Protein AF-A0A229W1D7-F1 (afdb_monomer)

Structure (mmCIF, N/CA/C/O backbone):
data_AF-A0A229W1D7-F1
#
_entry.id   AF-A0A229W1D7-F1
#
loop_
_atom_site.group_PDB
_atom_site.id
_atom_site.type_symbol
_atom_site.label_atom_id
_atom_site.label_alt_id
_atom_site.label_comp_id
_atom_site.label_asym_id
_atom_site.label_entity_id
_atom_site.label_seq_id
_atom_site.pdbx_PDB_ins_code
_atom_site.Cartn_x
_atom_site.Cartn_y
_atom_site.Cartn_z
_atom_site.occupancy
_atom_site.B_iso_or_equiv
_atom_site.auth_seq_id
_atom_site.auth_comp_id
_atom_site.auth_asym_id
_atom_site.auth_atom_id
_atom_site.pdbx_PDB_model_num
ATOM 1 N N . MET A 1 1 ? -19.007 0.186 10.887 1.00 83.94 1 MET A N 1
ATOM 2 C CA . MET A 1 1 ? -17.959 -0.855 10.760 1.00 83.94 1 MET A CA 1
ATOM 3 C C . MET A 1 1 ? -16.995 -0.845 11.929 1.00 83.94 1 MET A C 1
ATOM 5 O O . MET A 1 1 ? -16.696 0.213 12.470 1.00 83.94 1 MET A O 1
ATOM 9 N N . GLU A 1 2 ? -16.457 -2.014 12.279 1.00 89.81 2 GLU A N 1
ATOM 10 C CA . GLU A 1 2 ? -15.364 -2.137 13.251 1.00 89.81 2 GLU A CA 1
ATOM 11 C C . GLU A 1 2 ? -14.014 -2.179 12.518 1.00 89.81 2 GLU A C 1
ATOM 13 O O . GLU A 1 2 ? -13.817 -3.024 11.642 1.00 89.81 2 GLU A O 1
ATOM 18 N N . THR A 1 3 ? -13.087 -1.295 12.896 1.00 94.06 3 THR A N 1
ATOM 19 C CA . THR A 1 3 ? -11.726 -1.216 12.340 1.00 94.06 3 THR A CA 1
ATOM 20 C C . THR A 1 3 ? -10.707 -1.451 13.446 1.00 94.06 3 THR A C 1
ATOM 22 O O . THR A 1 3 ? -10.726 -0.765 14.467 1.00 94.06 3 THR A O 1
ATOM 25 N N . VAL A 1 4 ? -9.811 -2.413 13.247 1.00 96.38 4 VAL A N 1
ATOM 26 C CA . VAL A 1 4 ? -8.857 -2.856 14.270 1.00 96.38 4 VAL A CA 1
ATOM 27 C C . VAL A 1 4 ? -7.579 -3.394 13.625 1.00 96.38 4 VAL A C 1
ATOM 29 O O . VAL A 1 4 ? -7.600 -3.893 12.500 1.00 96.38 4 VAL A O 1
ATOM 32 N N . ILE A 1 5 ? -6.461 -3.280 14.349 1.00 95.94 5 ILE A N 1
ATOM 33 C CA . ILE A 1 5 ? -5.190 -3.924 14.008 1.00 95.94 5 ILE A CA 1
ATOM 34 C C . ILE A 1 5 ? -4.939 -5.081 14.981 1.00 95.94 5 ILE A C 1
ATOM 36 O O . ILE A 1 5 ? -4.841 -4.868 16.189 1.00 95.94 5 ILE A O 1
ATOM 40 N N . GLU A 1 6 ? -4.823 -6.294 14.446 1.00 95.38 6 GLU A N 1
ATOM 41 C CA . GLU A 1 6 ? -4.555 -7.539 15.180 1.00 95.38 6 GLU A CA 1
ATOM 42 C C . GLU A 1 6 ? -3.450 -8.319 14.452 1.00 95.38 6 GLU A C 1
ATOM 44 O O . GLU A 1 6 ? -3.550 -8.551 13.246 1.00 95.38 6 GLU A O 1
ATOM 49 N N . ASP A 1 7 ? -2.398 -8.729 15.170 1.00 93.69 7 ASP A N 1
ATOM 50 C CA . ASP A 1 7 ? -1.290 -9.543 14.636 1.00 93.69 7 ASP A CA 1
ATOM 51 C C . ASP A 1 7 ? -0.709 -9.015 13.303 1.00 93.69 7 ASP A C 1
ATOM 53 O O . ASP A 1 7 ? -0.583 -9.755 12.327 1.00 93.69 7 ASP A O 1
ATOM 57 N N . ASP A 1 8 ? -0.399 -7.715 13.240 1.00 94.50 8 ASP A N 1
ATOM 58 C CA . ASP A 1 8 ? 0.079 -7.000 12.042 1.00 94.50 8 ASP A CA 1
ATOM 59 C C . ASP A 1 8 ? -0.882 -7.032 10.837 1.00 94.50 8 ASP A C 1
ATOM 61 O O . ASP A 1 8 ? -0.473 -6.820 9.688 1.00 94.50 8 ASP A O 1
ATOM 65 N N . ASN A 1 9 ? -2.174 -7.268 11.075 1.00 96.69 9 ASN A N 1
ATOM 66 C CA . ASN A 1 9 ? -3.220 -7.192 10.062 1.00 96.69 9 ASN A CA 1
ATOM 67 C C . ASN A 1 9 ? -4.210 -6.079 10.380 1.00 96.69 9 ASN A C 1
ATOM 69 O O . ASN A 1 9 ? -4.719 -5.985 11.493 1.00 96.69 9 ASN A O 1
ATOM 73 N N . LEU A 1 10 ? -4.527 -5.276 9.367 1.00 97.19 10 LEU A N 1
ATOM 74 C CA . LEU A 1 10 ? -5.693 -4.410 9.380 1.00 97.19 10 LEU A CA 1
ATOM 75 C C . LEU A 1 10 ? -6.932 -5.254 9.081 1.00 97.19 10 LEU A C 1
ATOM 77 O O . LEU A 1 10 ? -6.993 -5.961 8.069 1.00 97.19 10 LEU A O 1
ATOM 81 N N . ILE A 1 11 ? -7.926 -5.142 9.954 1.00 96.81 11 ILE A N 1
ATOM 82 C CA . ILE A 1 11 ? -9.210 -5.818 9.841 1.00 96.81 11 ILE A CA 1
ATOM 83 C C . ILE A 1 11 ? -10.310 -4.755 9.877 1.00 96.81 11 ILE A C 1
ATOM 85 O O . ILE A 1 11 ? -10.480 -4.057 10.875 1.00 96.81 11 ILE A O 1
ATOM 89 N N . ILE A 1 12 ? -11.071 -4.660 8.787 1.00 95.12 12 ILE A N 1
ATOM 90 C CA . ILE A 1 12 ? -12.282 -3.843 8.662 1.00 95.12 12 ILE A CA 1
ATOM 91 C C . ILE A 1 12 ? -13.457 -4.804 8.518 1.00 95.12 12 ILE A C 1
ATOM 93 O O . ILE A 1 12 ? -13.608 -5.472 7.486 1.00 95.12 12 ILE A O 1
ATOM 97 N N . ARG A 1 13 ? -14.265 -4.911 9.574 1.00 93.06 13 ARG A N 1
ATOM 98 C CA . ARG A 1 13 ? -15.404 -5.831 9.642 1.00 93.06 13 ARG A CA 1
ATOM 99 C C . ARG A 1 13 ? -16.683 -5.091 9.238 1.00 93.06 13 ARG A C 1
ATOM 101 O O . ARG A 1 13 ? -17.026 -4.095 9.885 1.00 93.06 13 ARG A O 1
ATOM 108 N N . PRO A 1 14 ? -17.398 -5.570 8.204 1.00 88.75 14 PRO A N 1
ATOM 109 C CA . PRO A 1 14 ? -18.689 -5.011 7.848 1.00 88.75 14 PRO A CA 1
ATOM 110 C C . PRO A 1 14 ? -19.710 -5.374 8.924 1.00 88.75 14 PRO A C 1
ATOM 112 O O . PRO A 1 14 ? -19.671 -6.471 9.493 1.00 88.75 14 PRO A O 1
ATOM 115 N N . GLU A 1 15 ? -20.631 -4.463 9.206 1.00 84.12 15 GLU A N 1
ATOM 116 C CA . GLU A 1 15 ? -21.729 -4.739 10.126 1.00 84.12 15 GLU A CA 1
ATOM 117 C C . GLU A 1 15 ? -22.798 -5.615 9.464 1.00 84.12 15 GLU A C 1
ATOM 119 O O . GLU A 1 15 ? -22.939 -5.686 8.238 1.00 84.12 15 GLU A O 1
ATOM 124 N N . ALA A 1 16 ? -23.578 -6.317 10.288 1.00 78.31 16 ALA A N 1
ATOM 125 C CA . ALA A 1 16 ? -24.652 -7.164 9.793 1.00 78.31 16 ALA A CA 1
ATOM 126 C C . ALA A 1 16 ? -25.698 -6.319 9.043 1.00 78.31 16 ALA A C 1
ATOM 128 O O . ALA A 1 16 ? -26.436 -5.548 9.651 1.00 78.31 16 ALA A O 1
ATOM 129 N N . GLY A 1 17 ? -25.783 -6.504 7.723 1.00 74.56 17 GLY A N 1
ATOM 130 C CA . GLY A 1 17 ? -26.712 -5.778 6.852 1.00 74.56 17 GLY A CA 1
ATOM 131 C C . GLY A 1 17 ? -26.069 -4.685 5.995 1.00 74.56 17 GLY A C 1
ATOM 132 O O . GLY A 1 17 ? -26.753 -4.142 5.130 1.00 74.56 17 GLY A O 1
ATOM 133 N N . GLU A 1 18 ? -24.776 -4.399 6.167 1.00 78.44 18 GLU A N 1
ATOM 134 C CA . GLU A 1 18 ? -24.035 -3.524 5.255 1.00 78.44 18 GLU A CA 1
ATOM 135 C C . GLU A 1 18 ? -23.693 -4.251 3.944 1.00 78.44 18 GLU A C 1
ATOM 137 O O . GLU A 1 18 ? -23.343 -5.432 3.921 1.00 78.44 18 GLU A O 1
ATOM 142 N N . THR A 1 19 ? -23.787 -3.534 2.823 1.00 77.38 19 THR A N 1
ATOM 143 C CA . THR A 1 19 ? -23.387 -4.038 1.496 1.00 77.38 19 THR A CA 1
ATOM 144 C C . THR A 1 19 ? -21.903 -3.840 1.207 1.00 77.38 19 THR A C 1
ATOM 146 O O . THR A 1 19 ? -21.374 -4.407 0.249 1.00 77.38 19 THR A O 1
ATOM 149 N N . THR A 1 20 ? -21.237 -3.004 2.000 1.00 80.38 20 THR A N 1
ATOM 150 C CA . THR A 1 20 ? -19.825 -2.679 1.841 1.00 80.38 20 THR A CA 1
ATOM 151 C C . THR A 1 20 ? -18.972 -3.884 2.234 1.00 80.38 20 THR A C 1
ATOM 153 O O . THR A 1 20 ? -19.203 -4.536 3.251 1.00 80.38 20 THR A O 1
ATOM 156 N N . LYS A 1 21 ? -17.986 -4.220 1.399 1.00 84.94 21 LYS A N 1
ATOM 157 C CA . LYS A 1 21 ? -17.093 -5.355 1.651 1.00 84.94 21 LYS A CA 1
ATOM 158 C C . LYS A 1 21 ? -16.119 -5.009 2.776 1.00 84.94 21 LYS A C 1
ATOM 160 O O . LYS A 1 21 ? -15.571 -3.914 2.791 1.00 84.94 21 LYS A O 1
ATOM 165 N N . GLY A 1 22 ? -15.869 -5.967 3.665 1.00 91.06 22 GLY A N 1
ATOM 166 C CA . GLY A 1 22 ? -14.765 -5.874 4.617 1.00 91.06 22 GLY A CA 1
ATOM 167 C C . GLY A 1 22 ? -13.400 -5.969 3.942 1.00 91.06 22 GLY A C 1
ATOM 168 O O . GLY A 1 22 ? -13.287 -6.391 2.788 1.00 91.06 22 GLY A O 1
ATOM 169 N N . LEU A 1 23 ? -12.361 -5.640 4.701 1.00 93.88 23 LEU A N 1
ATOM 170 C CA . LEU A 1 23 ? -10.967 -5.786 4.295 1.00 93.88 23 LEU A CA 1
ATOM 171 C C . LEU A 1 23 ? -10.205 -6.534 5.385 1.00 93.88 23 LEU A C 1
ATOM 173 O O . LEU A 1 23 ? -10.317 -6.207 6.562 1.00 93.88 23 LEU A O 1
ATOM 177 N N . VAL A 1 24 ? -9.414 -7.524 4.984 1.00 95.81 24 VAL A N 1
ATOM 178 C CA . VAL A 1 24 ? -8.397 -8.135 5.842 1.00 95.81 24 VAL A CA 1
ATOM 179 C C . VAL A 1 24 ? -7.103 -8.144 5.053 1.00 95.81 24 VAL A C 1
ATOM 181 O O . VAL A 1 24 ? -7.021 -8.793 4.007 1.00 95.81 24 VAL A O 1
ATOM 184 N N . CYS A 1 25 ? -6.106 -7.407 5.521 1.00 96.06 25 CYS A N 1
ATOM 185 C CA . CYS A 1 25 ? -4.801 -7.355 4.879 1.00 96.06 25 CYS A CA 1
ATOM 186 C C . CYS A 1 25 ? -3.691 -7.146 5.906 1.00 96.06 25 CYS A C 1
ATOM 188 O O . CYS A 1 25 ? -3.892 -6.523 6.944 1.00 96.06 25 CYS A O 1
ATOM 190 N N . SER A 1 26 ? -2.498 -7.651 5.602 1.00 97.44 26 SER A N 1
ATOM 191 C CA . SER A 1 26 ? -1.328 -7.367 6.427 1.00 97.44 26 SER A CA 1
ATOM 192 C C . SER A 1 26 ? -0.866 -5.923 6.241 1.00 97.44 26 SER A C 1
ATOM 194 O O . SER A 1 26 ? -0.982 -5.367 5.145 1.00 97.44 26 SER A O 1
ATOM 196 N N . LEU A 1 27 ? -0.250 -5.340 7.269 1.00 97.44 27 LEU A N 1
ATOM 197 C CA . LEU A 1 27 ? 0.383 -4.018 7.183 1.00 97.44 27 LEU A CA 1
ATOM 198 C C . LEU A 1 27 ? 1.447 -3.982 6.076 1.00 97.44 27 LEU A C 1
ATOM 200 O O . LEU A 1 27 ? 1.535 -3.019 5.317 1.00 97.44 27 LEU A O 1
ATOM 204 N N . ARG A 1 28 ? 2.166 -5.093 5.872 1.00 97.31 28 ARG A N 1
ATOM 205 C CA . ARG A 1 28 ? 3.054 -5.268 4.715 1.00 97.31 28 ARG A CA 1
ATOM 206 C C . ARG A 1 28 ? 2.331 -5.085 3.381 1.00 97.31 28 ARG A C 1
ATOM 208 O O . ARG A 1 28 ? 2.881 -4.479 2.467 1.00 97.31 28 ARG A O 1
ATOM 215 N N . SER A 1 29 ? 1.122 -5.625 3.238 1.00 97.19 29 SER A N 1
ATOM 216 C CA . SER A 1 29 ? 0.349 -5.488 1.998 1.00 97.19 29 SER A CA 1
ATOM 217 C C . SER A 1 29 ? -0.020 -4.032 1.738 1.00 97.19 29 SER A C 1
ATOM 219 O O . SER A 1 29 ? 0.104 -3.590 0.599 1.00 97.19 29 SER A O 1
ATOM 221 N N . ILE A 1 30 ? -0.387 -3.284 2.784 1.00 97.19 30 ILE A N 1
ATOM 222 C CA . ILE A 1 30 ? -0.637 -1.838 2.698 1.00 97.19 30 ILE A CA 1
ATOM 223 C C . ILE A 1 30 ? 0.634 -1.124 2.228 1.00 97.19 30 ILE A C 1
ATOM 225 O O . ILE A 1 30 ? 0.596 -0.410 1.232 1.00 97.19 30 ILE A O 1
ATOM 229 N N . ALA A 1 31 ? 1.783 -1.388 2.854 1.00 96.31 31 ALA A N 1
ATOM 230 C CA . ALA A 1 31 ? 3.048 -0.766 2.465 1.00 96.31 31 ALA A CA 1
ATOM 231 C C . ALA A 1 31 ? 3.448 -1.077 1.005 1.00 96.31 31 ALA A C 1
ATOM 233 O O . ALA A 1 31 ? 3.902 -0.197 0.274 1.00 96.31 31 ALA A O 1
ATOM 234 N N . VAL A 1 32 ? 3.244 -2.315 0.543 1.00 95.94 32 VAL A N 1
ATOM 235 C CA . VAL A 1 32 ? 3.513 -2.721 -0.850 1.00 95.94 32 VAL A CA 1
ATOM 236 C C . VAL A 1 32 ? 2.563 -2.025 -1.826 1.00 95.94 32 VAL A C 1
ATOM 238 O O . VAL A 1 32 ? 3.012 -1.482 -2.837 1.00 95.94 32 VAL A O 1
ATOM 241 N N . TRP A 1 33 ? 1.262 -2.016 -1.529 1.00 95.69 33 TRP A N 1
ATOM 242 C CA . TRP A 1 33 ? 0.265 -1.322 -2.345 1.00 95.69 33 TRP A CA 1
ATOM 243 C C . TRP A 1 33 ? 0.549 0.172 -2.419 1.00 95.69 33 TRP A C 1
ATOM 245 O O . TRP A 1 33 ? 0.441 0.748 -3.498 1.00 95.69 33 TRP A O 1
ATOM 255 N N . GLN A 1 34 ? 1.006 0.776 -1.324 1.00 93.06 34 GLN A N 1
ATOM 256 C CA . GLN A 1 34 ? 1.386 2.181 -1.298 1.00 93.06 34 GLN A CA 1
ATOM 257 C C . GLN A 1 34 ? 2.506 2.484 -2.300 1.00 93.06 34 GLN A C 1
ATOM 259 O O . GLN A 1 34 ? 2.414 3.438 -3.075 1.00 93.06 34 GLN A O 1
ATOM 264 N N . GLN A 1 35 ? 3.530 1.627 -2.376 1.00 91.94 35 GLN A N 1
ATOM 265 C CA . GLN A 1 35 ? 4.589 1.771 -3.379 1.00 91.94 35 GLN A CA 1
ATOM 266 C C . GLN A 1 35 ? 4.070 1.546 -4.804 1.00 91.94 35 GLN A C 1
ATOM 268 O O . GLN A 1 35 ? 4.374 2.328 -5.704 1.00 91.94 35 GLN A O 1
ATOM 273 N N . LEU A 1 36 ? 3.267 0.506 -5.028 1.00 92.00 36 LEU A N 1
ATOM 274 C CA . LEU A 1 36 ? 2.782 0.150 -6.365 1.00 92.00 36 LEU A CA 1
ATOM 275 C C . LEU A 1 36 ? 1.774 1.158 -6.933 1.00 92.00 36 LEU A C 1
ATOM 277 O O . LEU A 1 36 ? 1.766 1.395 -8.139 1.00 92.00 36 LEU A O 1
ATOM 281 N N . LEU A 1 37 ? 0.945 1.758 -6.080 1.00 90.44 37 LEU A N 1
ATOM 282 C CA . LEU A 1 37 ? -0.059 2.747 -6.471 1.00 90.44 37 LEU A CA 1
ATOM 283 C C . LEU A 1 37 ? 0.448 4.188 -6.359 1.00 90.44 37 LEU A C 1
ATOM 285 O O . LEU A 1 37 ? -0.148 5.080 -6.958 1.00 90.44 37 LEU A O 1
ATOM 289 N N . GLY A 1 38 ? 1.541 4.431 -5.630 1.00 87.44 38 GLY A N 1
ATOM 290 C CA . GLY A 1 38 ? 2.079 5.778 -5.428 1.00 87.44 38 GLY A CA 1
ATOM 291 C C . GLY A 1 38 ? 1.161 6.669 -4.595 1.00 87.44 38 GLY A C 1
ATOM 292 O O . GLY A 1 38 ? 1.014 7.847 -4.903 1.00 87.44 38 GLY A O 1
ATOM 293 N N . THR A 1 39 ? 0.515 6.099 -3.581 1.00 88.44 39 THR A N 1
ATOM 294 C CA . THR A 1 39 ? -0.325 6.835 -2.629 1.00 88.44 39 THR A CA 1
ATOM 295 C C . THR A 1 39 ? 0.522 7.599 -1.613 1.00 88.44 39 THR A C 1
ATOM 297 O O . THR A 1 39 ? 1.665 7.241 -1.304 1.00 88.44 39 THR A O 1
ATOM 300 N N . ARG A 1 40 ? -0.053 8.679 -1.090 1.00 85.19 40 ARG A N 1
ATOM 301 C CA . ARG A 1 40 ? 0.576 9.634 -0.173 1.00 85.19 40 ARG A CA 1
ATOM 302 C C . ARG A 1 40 ? 0.427 9.210 1.284 1.00 85.19 40 ARG A C 1
ATOM 304 O O . ARG A 1 40 ? 1.283 9.551 2.095 1.00 85.19 40 ARG A O 1
ATOM 311 N N . SER A 1 41 ? -0.615 8.445 1.610 1.00 89.94 41 SER A N 1
ATOM 312 C CA . SER A 1 41 ? -0.860 7.958 2.968 1.00 89.94 41 SER A CA 1
ATOM 313 C C . SER A 1 41 ? -1.297 6.486 3.011 1.00 89.94 41 SER A C 1
ATOM 315 O O . SER A 1 41 ? -1.861 5.956 2.044 1.00 89.94 41 SER A O 1
ATOM 317 N N . PRO A 1 42 ? -1.079 5.798 4.146 1.00 94.00 42 PRO A N 1
ATOM 318 C CA . PRO A 1 42 ? -1.651 4.475 4.383 1.00 94.00 42 PRO A CA 1
ATOM 319 C C . PRO A 1 42 ? -3.184 4.471 4.293 1.00 94.00 42 PRO A C 1
ATOM 321 O O . PRO A 1 42 ? -3.751 3.547 3.715 1.00 94.00 42 PRO A O 1
ATOM 324 N N . THR A 1 43 ? -3.852 5.519 4.785 1.00 94.31 43 THR A N 1
ATOM 325 C CA . THR A 1 43 ? -5.317 5.669 4.718 1.00 94.31 43 THR A CA 1
ATOM 326 C C . THR A 1 43 ? -5.817 5.710 3.272 1.00 94.31 43 THR A C 1
ATOM 328 O O . THR A 1 43 ? -6.694 4.925 2.908 1.00 94.31 43 THR A O 1
ATOM 331 N N . GLU A 1 44 ? -5.198 6.529 2.413 1.00 92.50 44 GLU A N 1
ATOM 332 C CA . GLU A 1 44 ? -5.502 6.581 0.972 1.00 92.50 44 GLU A CA 1
ATOM 333 C C . GLU A 1 44 ? -5.279 5.208 0.317 1.00 92.50 44 GLU A C 1
ATOM 335 O O . GLU A 1 44 ? -6.065 4.749 -0.514 1.00 92.50 44 GLU A O 1
ATOM 340 N N . THR A 1 45 ? -4.221 4.507 0.731 1.00 94.38 45 THR A N 1
ATOM 341 C CA . THR A 1 45 ? -3.913 3.160 0.235 1.00 94.38 45 THR A CA 1
ATOM 342 C C . THR A 1 45 ? -5.018 2.170 0.575 1.00 94.38 45 THR A C 1
ATOM 344 O O . THR A 1 45 ? -5.441 1.406 -0.291 1.00 94.38 45 THR A O 1
ATOM 347 N N . VAL A 1 46 ? -5.515 2.190 1.813 1.00 95.19 46 VAL A N 1
ATOM 348 C CA . VAL A 1 46 ? -6.627 1.337 2.248 1.00 95.19 46 VAL A CA 1
ATOM 349 C C . VAL A 1 46 ? -7.895 1.665 1.463 1.00 95.19 46 VAL A C 1
ATOM 351 O O . VAL A 1 46 ? -8.555 0.745 0.978 1.00 95.19 46 VAL A O 1
ATOM 354 N N . ALA A 1 47 ? -8.199 2.948 1.251 1.00 93.44 47 ALA A N 1
ATOM 355 C CA . ALA A 1 47 ? -9.336 3.357 0.430 1.00 93.44 47 ALA A CA 1
ATOM 356 C C . ALA A 1 47 ? -9.240 2.784 -0.996 1.00 93.44 47 ALA A C 1
ATOM 358 O O . ALA A 1 47 ? -10.194 2.181 -1.495 1.00 93.44 47 ALA A O 1
ATOM 359 N N . MET A 1 48 ? -8.060 2.858 -1.622 1.00 92.81 48 MET A N 1
ATOM 360 C CA . MET A 1 48 ? -7.820 2.239 -2.930 1.00 92.81 48 MET A CA 1
ATOM 361 C C . MET A 1 48 ? -7.903 0.715 -2.902 1.00 92.81 48 MET A C 1
ATOM 363 O O . MET A 1 48 ? -8.458 0.131 -3.828 1.00 92.81 48 MET A O 1
ATOM 367 N N . MET A 1 49 ? -7.396 0.052 -1.860 1.00 94.69 49 MET A N 1
ATOM 368 C CA . MET A 1 49 ? -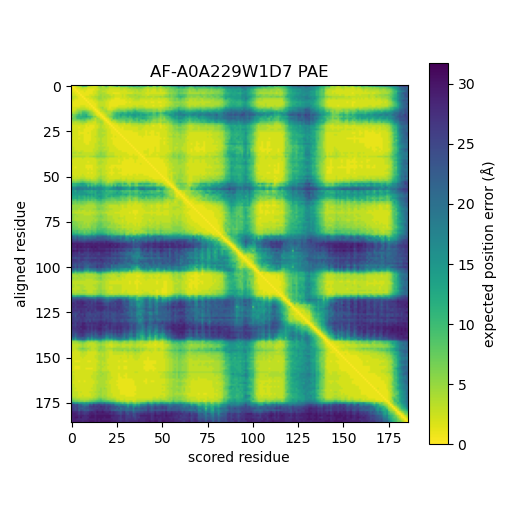7.514 -1.404 -1.711 1.00 94.69 49 MET A CA 1
ATOM 369 C C . MET A 1 49 ? -8.973 -1.859 -1.682 1.00 94.69 49 MET A C 1
ATOM 371 O O . MET A 1 49 ? -9.308 -2.876 -2.287 1.00 94.69 49 MET A O 1
ATOM 375 N N . MET A 1 50 ? -9.845 -1.108 -1.007 1.00 92.94 50 MET A N 1
ATOM 376 C CA . MET A 1 50 ? -11.268 -1.441 -0.902 1.00 92.94 50 MET A CA 1
ATOM 377 C C . MET A 1 50 ? -12.057 -1.143 -2.182 1.00 92.94 50 MET A C 1
ATOM 379 O O . MET A 1 50 ? -13.062 -1.806 -2.442 1.00 92.94 50 MET A O 1
ATOM 383 N N . GLN A 1 51 ? -11.610 -0.174 -2.984 1.00 91.62 51 GLN A N 1
ATOM 384 C CA . GLN A 1 51 ? -12.250 0.197 -4.251 1.00 91.62 51 GLN A CA 1
ATOM 385 C C . GLN A 1 51 ? -11.694 -0.542 -5.474 1.00 91.62 51 GLN A C 1
ATOM 387 O O . GLN A 1 51 ? -12.348 -0.562 -6.519 1.00 91.62 51 GLN A O 1
ATOM 392 N N . ALA A 1 52 ? -10.505 -1.140 -5.362 1.00 91.88 52 ALA A N 1
ATOM 393 C CA . ALA A 1 52 ? -9.839 -1.803 -6.473 1.00 91.88 52 ALA A CA 1
ATOM 394 C C . ALA A 1 52 ? -10.730 -2.886 -7.086 1.00 91.88 52 ALA A C 1
ATOM 396 O O . ALA A 1 52 ? -11.205 -3.812 -6.420 1.00 91.88 52 ALA A O 1
ATOM 397 N N . GLN A 1 53 ? -10.940 -2.769 -8.390 1.00 89.06 53 GLN A N 1
ATOM 398 C CA . GLN A 1 53 ? -11.659 -3.759 -9.169 1.00 89.06 53 GLN A CA 1
ATOM 399 C C . GLN A 1 53 ? -10.722 -4.920 -9.491 1.00 89.06 53 GLN A C 1
ATOM 401 O O . GLN A 1 53 ? -9.514 -4.737 -9.646 1.00 89.06 53 GLN A O 1
ATOM 406 N N . ASP A 1 54 ? -11.288 -6.121 -9.618 1.00 84.94 54 ASP A N 1
ATOM 407 C CA . ASP A 1 54 ? -10.544 -7.253 -10.159 1.00 84.94 54 ASP A CA 1
ATOM 408 C C . ASP A 1 54 ? -10.189 -6.940 -11.625 1.00 84.94 54 ASP A C 1
ATOM 410 O O . ASP A 1 54 ? -11.100 -6.829 -12.453 1.00 84.94 54 ASP A O 1
ATOM 414 N N . PRO A 1 55 ? -8.895 -6.791 -11.970 1.00 77.50 55 PRO A N 1
ATOM 415 C CA . PRO A 1 55 ? -8.481 -6.474 -13.334 1.00 77.50 55 PRO A CA 1
ATOM 416 C C . PRO A 1 55 ? -8.720 -7.643 -14.305 1.00 77.50 55 PRO A C 1
ATOM 418 O O . PRO A 1 55 ? -8.504 -7.504 -15.512 1.00 77.50 55 PRO A O 1
ATOM 421 N N . GLY A 1 56 ? -9.151 -8.802 -13.801 1.00 76.62 56 GLY A N 1
ATOM 422 C CA . GLY A 1 56 ? -9.414 -9.993 -14.584 1.00 76.62 56 GLY A CA 1
ATOM 423 C C . GLY A 1 56 ? -8.138 -10.742 -14.964 1.00 76.62 56 GLY A C 1
ATOM 424 O O . GLY A 1 56 ? -7.088 -10.649 -14.326 1.00 76.62 56 GLY A O 1
ATOM 425 N N . ILE A 1 57 ? -8.239 -11.565 -16.009 1.00 69.25 57 ILE A N 1
ATOM 426 C CA . ILE A 1 57 ? -7.170 -12.493 -16.384 1.00 69.25 57 ILE A CA 1
ATOM 427 C C . ILE A 1 57 ? -6.015 -11.736 -17.049 1.00 69.25 57 ILE A C 1
ATOM 429 O O . ILE A 1 57 ? -6.216 -10.979 -17.996 1.00 69.25 57 ILE A O 1
ATOM 433 N N . ILE A 1 58 ? -4.807 -12.057 -16.581 1.00 71.75 58 ILE A N 1
ATOM 434 C CA . ILE A 1 58 ? -3.491 -11.777 -17.174 1.00 71.75 58 ILE A CA 1
ATOM 435 C C . ILE A 1 58 ? -3.565 -11.694 -18.706 1.00 71.75 58 ILE A C 1
ATOM 437 O O . ILE A 1 58 ? -4.127 -12.582 -19.360 1.00 71.75 58 ILE A O 1
ATOM 441 N N . ASN A 1 59 ? -2.950 -10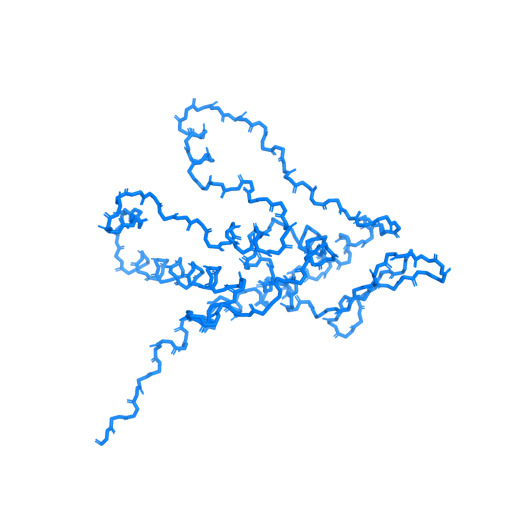.663 -19.290 1.00 74.38 59 ASN A N 1
ATOM 442 C CA . ASN A 1 59 ? -2.835 -10.527 -20.736 1.00 74.38 59 ASN A CA 1
ATOM 443 C C . ASN A 1 59 ? -2.144 -11.773 -21.306 1.00 74.38 59 ASN A C 1
ATOM 445 O O . ASN A 1 59 ? -0.940 -11.951 -21.161 1.00 74.38 59 ASN A O 1
ATOM 449 N N . ARG A 1 60 ? -2.898 -12.653 -21.974 1.00 73.06 60 ARG A N 1
ATOM 450 C CA . ARG A 1 60 ? -2.378 -13.950 -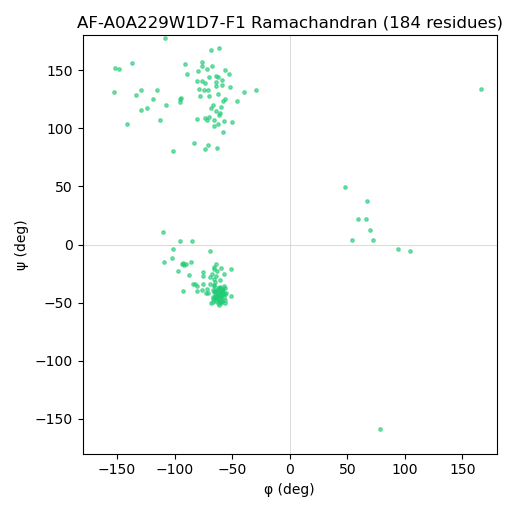22.442 1.00 73.06 60 ARG A CA 1
ATOM 451 C C . ARG A 1 60 ? -1.297 -13.831 -23.514 1.00 73.06 60 ARG A C 1
ATOM 453 O O . ARG A 1 60 ? -0.557 -14.788 -23.713 1.00 73.06 60 ARG A O 1
ATOM 460 N N . ALA A 1 61 ? -1.226 -12.700 -24.216 1.00 75.62 61 ALA A N 1
ATOM 461 C CA . ALA A 1 61 ? -0.217 -12.477 -25.244 1.00 75.62 61 ALA A CA 1
ATOM 462 C C . ALA A 1 61 ? 1.132 -12.056 -24.644 1.00 75.62 61 ALA A C 1
ATOM 464 O O . ALA A 1 61 ? 2.169 -12.447 -25.171 1.00 75.62 61 ALA A O 1
ATOM 465 N N . THR A 1 62 ? 1.120 -11.275 -23.557 1.00 74.81 62 THR A N 1
ATOM 466 C CA . THR A 1 62 ? 2.340 -10.715 -22.946 1.00 74.81 62 THR A CA 1
ATOM 467 C C . THR A 1 62 ? 2.697 -11.337 -21.595 1.00 74.81 62 THR A C 1
ATOM 469 O O . THR A 1 62 ? 3.821 -11.183 -21.133 1.00 74.81 62 THR A O 1
ATOM 472 N N . GLY A 1 63 ? 1.774 -12.064 -20.963 1.00 77.88 63 GLY A N 1
ATOM 473 C CA . GLY A 1 63 ? 1.904 -12.560 -19.590 1.00 77.88 63 GLY A CA 1
ATOM 474 C C . GLY A 1 63 ? 1.782 -11.466 -18.523 1.00 77.88 63 GLY A C 1
ATOM 475 O O . GLY A 1 63 ? 1.948 -11.751 -17.340 1.00 77.88 63 GLY A O 1
ATOM 476 N N . GLU A 1 64 ? 1.493 -10.226 -18.921 1.00 82.31 64 GLU A N 1
ATOM 477 C CA . GLU A 1 64 ? 1.457 -9.073 -18.023 1.00 82.31 64 GLU A CA 1
ATOM 478 C C . GLU A 1 64 ? 0.136 -9.012 -17.253 1.00 82.31 64 GLU A C 1
ATOM 480 O O . GLU A 1 64 ? -0.946 -9.277 -17.789 1.00 82.31 64 GLU A O 1
ATOM 485 N N . ASN A 1 65 ? 0.229 -8.641 -15.981 1.00 88.44 65 ASN A N 1
ATOM 486 C CA . ASN A 1 65 ? -0.918 -8.383 -15.122 1.00 88.44 65 ASN A CA 1
ATOM 487 C C . ASN A 1 65 ? -1.044 -6.878 -14.844 1.00 88.44 65 ASN A C 1
ATOM 489 O O . ASN A 1 65 ? -0.208 -6.082 -15.274 1.00 88.44 65 ASN A O 1
ATOM 493 N N . ALA A 1 66 ? -2.085 -6.489 -14.104 1.00 87.44 66 ALA A N 1
ATOM 494 C CA . ALA A 1 66 ? -2.326 -5.085 -13.776 1.00 87.44 66 ALA A CA 1
ATOM 495 C C . ALA A 1 66 ? -1.153 -4.403 -13.058 1.00 87.44 66 ALA A C 1
ATOM 497 O O . ALA A 1 66 ? -1.007 -3.197 -13.175 1.00 87.44 66 ALA A O 1
ATOM 498 N N . TRP A 1 67 ? -0.308 -5.168 -12.366 1.00 90.12 67 TRP A N 1
ATOM 499 C CA . TRP A 1 67 ? 0.801 -4.664 -11.561 1.00 90.12 67 TRP A CA 1
ATOM 500 C C . TRP A 1 67 ? 2.125 -4.586 -12.319 1.00 90.12 67 TRP A C 1
ATOM 502 O O . TRP A 1 67 ? 3.051 -3.926 -11.847 1.00 90.12 67 TRP A O 1
ATOM 512 N N . THR A 1 68 ? 2.256 -5.257 -13.470 1.00 88.44 68 THR A N 1
ATOM 513 C CA . THR A 1 68 ? 3.541 -5.387 -14.173 1.00 88.44 68 THR A CA 1
ATOM 514 C C . THR A 1 68 ? 4.169 -4.026 -14.459 1.00 88.44 68 THR A C 1
ATOM 516 O O . THR A 1 68 ? 5.360 -3.836 -14.221 1.00 88.44 68 THR A O 1
ATOM 519 N N . SER A 1 69 ? 3.367 -3.050 -14.883 1.00 84.62 69 SER A N 1
ATOM 520 C CA . SER A 1 69 ? 3.861 -1.709 -15.183 1.00 84.62 69 SER A CA 1
ATOM 521 C C . SER A 1 69 ? 4.384 -0.977 -13.942 1.00 84.62 69 SER A C 1
ATOM 523 O O . SER A 1 69 ? 5.439 -0.346 -14.027 1.00 84.62 69 SER A O 1
ATOM 525 N N . ALA A 1 70 ? 3.710 -1.087 -12.790 1.00 87.25 70 ALA A N 1
ATOM 526 C CA . ALA A 1 70 ? 4.185 -0.497 -11.535 1.00 87.25 70 ALA A CA 1
ATOM 527 C C . ALA A 1 70 ? 5.491 -1.147 -11.066 1.00 87.25 70 ALA A C 1
ATOM 529 O O . ALA A 1 70 ? 6.431 -0.436 -10.719 1.00 87.25 70 ALA A O 1
ATOM 530 N N . TYR A 1 71 ? 5.593 -2.478 -11.127 1.00 88.94 71 TYR A N 1
ATOM 531 C CA . TYR A 1 71 ? 6.829 -3.190 -10.791 1.00 88.94 71 TYR A CA 1
ATOM 532 C C . TYR A 1 71 ? 8.005 -2.753 -11.669 1.00 88.94 71 TYR A C 1
ATOM 534 O O . TYR A 1 71 ? 9.061 -2.402 -11.146 1.00 88.94 71 TYR A O 1
ATOM 542 N N . THR A 1 72 ? 7.815 -2.708 -12.992 1.00 85.56 72 THR A N 1
ATOM 543 C CA . THR A 1 72 ? 8.857 -2.260 -13.929 1.00 85.56 72 THR A CA 1
ATOM 544 C C . THR A 1 72 ? 9.281 -0.816 -13.667 1.00 85.56 72 THR A C 1
ATOM 546 O O . THR A 1 72 ? 10.456 -0.480 -13.820 1.00 85.56 72 THR A O 1
ATOM 549 N N . GLN A 1 73 ? 8.345 0.057 -13.287 1.00 84.38 73 GLN A N 1
ATOM 550 C CA . GLN A 1 73 ? 8.694 1.420 -12.907 1.00 84.38 73 GLN A CA 1
ATOM 551 C C . GLN A 1 73 ? 9.487 1.462 -11.605 1.00 84.38 73 GLN A C 1
ATOM 553 O O . GLN A 1 73 ? 10.555 2.060 -11.599 1.00 84.38 73 GLN A O 1
ATOM 558 N N . LEU A 1 74 ? 9.020 0.810 -10.539 1.00 84.69 74 LEU A N 1
ATOM 559 C CA . LEU A 1 74 ? 9.715 0.811 -9.250 1.00 84.69 74 LEU A CA 1
ATOM 560 C C . LEU A 1 74 ? 11.137 0.259 -9.359 1.00 84.69 74 LEU A C 1
ATOM 562 O O . LEU A 1 74 ? 12.065 0.815 -8.776 1.00 84.69 74 LEU A O 1
ATOM 566 N N . GLU A 1 75 ? 11.327 -0.805 -10.136 1.00 84.19 75 GLU A N 1
ATOM 567 C CA . GLU A 1 75 ? 12.653 -1.352 -10.411 1.00 84.19 75 GLU A CA 1
ATOM 568 C C . GLU A 1 75 ? 13.537 -0.337 -11.149 1.00 84.19 75 GLU A C 1
ATOM 570 O O . GLU A 1 75 ? 14.685 -0.107 -10.761 1.00 84.19 75 GLU A O 1
ATOM 575 N N . ARG A 1 76 ? 12.998 0.312 -12.189 1.00 81.75 76 ARG A N 1
ATOM 576 C CA . ARG A 1 76 ? 13.715 1.345 -12.945 1.00 81.75 76 ARG A CA 1
ATOM 577 C C . ARG A 1 76 ? 14.115 2.513 -12.050 1.00 81.75 76 ARG A C 1
ATOM 579 O O . ARG A 1 76 ? 15.273 2.920 -12.106 1.00 81.75 76 ARG A O 1
ATOM 586 N N . ASP A 1 77 ? 13.186 3.031 -11.254 1.00 80.88 77 ASP A N 1
ATOM 587 C CA . ASP A 1 77 ? 13.407 4.155 -10.342 1.00 80.88 77 ASP A CA 1
ATOM 588 C C . ASP A 1 77 ? 14.501 3.782 -9.334 1.00 80.88 77 ASP A C 1
ATOM 590 O O . ASP A 1 77 ? 15.498 4.488 -9.185 1.00 80.88 77 ASP A O 1
ATOM 594 N N . ARG A 1 78 ? 14.416 2.578 -8.754 1.00 79.88 78 ARG A N 1
ATOM 595 C CA . ARG A 1 78 ? 15.414 2.094 -7.798 1.00 79.88 78 ARG A CA 1
ATOM 596 C C . ARG A 1 78 ? 16.802 1.933 -8.418 1.00 79.88 78 ARG A C 1
ATOM 598 O O . ARG A 1 78 ? 17.804 2.287 -7.793 1.00 79.88 78 ARG A O 1
ATOM 605 N N . LEU A 1 79 ? 16.890 1.413 -9.643 1.00 78.88 79 LEU A N 1
ATOM 606 C CA . LEU A 1 79 ? 18.150 1.326 -10.385 1.00 78.88 79 LEU A CA 1
ATOM 607 C C . LEU A 1 79 ? 18.691 2.712 -10.747 1.00 78.88 79 LEU A C 1
ATOM 609 O O . LEU A 1 79 ? 19.908 2.901 -10.750 1.00 78.88 79 LEU A O 1
ATOM 613 N N . GLN A 1 80 ? 17.827 3.679 -11.054 1.00 75.50 80 GLN A N 1
ATOM 614 C CA . GLN A 1 80 ? 18.239 5.061 -11.288 1.00 75.50 80 GLN A CA 1
ATOM 615 C C . GLN A 1 80 ? 18.815 5.681 -10.019 1.00 75.50 80 GLN A C 1
ATOM 617 O O . GLN A 1 80 ? 19.923 6.197 -10.098 1.00 75.50 80 GLN A O 1
ATOM 622 N N . ASP A 1 81 ? 18.177 5.538 -8.860 1.00 72.81 81 ASP A N 1
ATOM 623 C CA . ASP A 1 81 ? 18.699 6.048 -7.582 1.00 72.81 81 ASP A CA 1
ATOM 624 C C . ASP A 1 81 ? 20.064 5.433 -7.229 1.00 72.81 81 ASP A C 1
ATOM 626 O O . ASP A 1 81 ? 21.014 6.123 -6.838 1.00 72.81 81 ASP A O 1
ATOM 630 N N . LEU A 1 82 ? 20.205 4.117 -7.425 1.00 73.88 82 LEU A N 1
ATOM 631 C CA . LEU A 1 82 ? 21.472 3.404 -7.225 1.00 73.88 82 LEU A CA 1
ATOM 632 C C . LEU A 1 82 ? 22.559 3.846 -8.214 1.00 73.88 82 LEU A C 1
ATOM 634 O O . LEU A 1 82 ? 23.746 3.830 -7.889 1.00 73.88 82 LEU A O 1
ATOM 638 N N . ASN A 1 83 ? 22.182 4.223 -9.434 1.00 68.31 83 ASN A N 1
ATOM 639 C CA . ASN A 1 83 ? 23.126 4.713 -10.431 1.00 68.31 83 ASN A CA 1
ATOM 640 C C . ASN A 1 83 ? 23.445 6.197 -10.244 1.00 68.31 83 ASN A C 1
ATOM 642 O O . ASN A 1 83 ? 24.592 6.571 -10.462 1.00 68.31 83 ASN A O 1
ATOM 646 N N . GLN A 1 84 ? 22.500 7.022 -9.790 1.00 60.00 84 GLN A N 1
ATOM 647 C CA . GLN A 1 84 ? 22.709 8.430 -9.445 1.00 60.00 84 GLN A CA 1
ATOM 648 C C . GLN A 1 84 ? 23.649 8.574 -8.247 1.00 60.00 84 GLN A C 1
ATOM 650 O O . GLN A 1 84 ? 24.569 9.389 -8.275 1.00 60.00 84 GLN A O 1
ATOM 655 N N . THR A 1 85 ? 23.502 7.714 -7.235 1.00 57.38 85 THR A N 1
ATOM 656 C CA . THR A 1 85 ? 24.474 7.619 -6.132 1.00 57.38 85 THR A CA 1
ATOM 657 C C . THR A 1 85 ? 25.867 7.177 -6.606 1.00 57.38 85 THR A C 1
ATOM 659 O O . THR A 1 85 ? 26.861 7.492 -5.955 1.00 57.38 85 THR A O 1
ATOM 662 N N . ARG A 1 86 ? 25.974 6.493 -7.758 1.00 54.66 86 ARG A N 1
ATOM 663 C CA . ARG A 1 86 ? 27.246 6.026 -8.348 1.00 54.66 86 ARG A CA 1
ATOM 664 C C . ARG A 1 86 ? 27.824 6.942 -9.439 1.00 54.66 86 ARG A C 1
ATOM 666 O O . ARG A 1 86 ? 29.028 6.882 -9.684 1.00 54.66 86 ARG A O 1
ATOM 673 N N . LYS A 1 87 ? 27.016 7.772 -10.105 1.00 49.69 87 LYS A N 1
ATOM 674 C CA . LYS A 1 87 ? 27.401 8.718 -11.166 1.00 49.69 87 LYS A CA 1
ATOM 675 C C . LYS A 1 87 ? 26.427 9.897 -11.191 1.00 49.69 87 LYS A C 1
ATOM 677 O O . LYS A 1 87 ? 25.224 9.698 -11.303 1.00 49.69 87 LYS A O 1
ATOM 682 N N . ALA A 1 88 ? 26.948 11.124 -11.215 1.00 48.19 88 ALA A N 1
ATOM 683 C CA . ALA A 1 88 ? 26.147 12.302 -11.535 1.00 48.19 88 ALA A CA 1
ATOM 684 C C . ALA A 1 88 ? 25.600 12.182 -12.971 1.00 48.19 88 ALA A C 1
ATOM 686 O O . ALA A 1 88 ? 26.345 12.353 -13.935 1.00 48.19 88 ALA A O 1
ATOM 687 N N . ALA A 1 89 ? 24.318 11.853 -13.125 1.00 47.69 89 ALA A N 1
ATOM 688 C CA . ALA A 1 89 ? 23.655 11.827 -14.422 1.00 47.69 89 ALA A CA 1
ATOM 689 C C . ALA A 1 89 ? 22.221 12.358 -14.303 1.00 47.69 89 ALA A C 1
ATOM 691 O O . ALA A 1 89 ? 21.314 11.661 -13.852 1.00 47.69 89 ALA A O 1
ATOM 692 N N . LEU A 1 90 ? 22.035 13.602 -14.755 1.00 51.72 90 LEU A N 1
ATOM 693 C CA . LEU A 1 90 ? 20.753 14.092 -15.248 1.00 51.72 90 LEU A CA 1
ATOM 694 C C . LEU A 1 90 ? 20.466 13.403 -16.589 1.00 51.72 90 LEU A C 1
ATOM 696 O O . LEU A 1 90 ? 21.324 13.429 -17.465 1.00 51.72 90 LEU A O 1
ATOM 700 N N . HIS A 1 91 ? 19.288 12.794 -16.729 1.00 51.62 91 HIS A N 1
ATOM 701 C CA . HIS A 1 91 ? 18.335 12.939 -17.846 1.00 51.62 91 HIS A CA 1
ATOM 702 C C . HIS A 1 91 ? 17.276 11.817 -17.790 1.00 51.62 91 HIS A C 1
ATOM 704 O O . HIS A 1 91 ? 17.596 10.646 -17.591 1.00 51.62 91 HIS A O 1
ATOM 710 N N . ARG A 1 92 ? 15.999 12.199 -17.960 1.00 49.47 92 ARG A N 1
ATOM 711 C CA . ARG A 1 92 ? 14.806 11.338 -17.838 1.00 49.47 92 ARG A CA 1
ATOM 712 C C . ARG A 1 92 ? 14.789 10.231 -18.894 1.00 49.47 92 ARG A C 1
ATOM 714 O O . ARG A 1 92 ? 15.156 10.451 -20.049 1.00 49.47 92 ARG A O 1
ATOM 721 N N . ALA A 1 93 ? 14.280 9.060 -18.511 1.00 53.44 93 ALA A N 1
ATOM 722 C CA . ALA A 1 93 ? 14.001 7.978 -19.446 1.00 53.44 93 ALA A CA 1
ATOM 723 C C . ALA A 1 93 ? 12.877 8.399 -20.411 1.00 53.44 93 ALA A C 1
ATOM 725 O O . ALA A 1 93 ? 11.709 8.499 -20.037 1.00 53.44 93 ALA A O 1
ATOM 726 N N . THR A 1 94 ? 13.241 8.674 -21.659 1.00 46.91 94 THR A N 1
ATOM 727 C CA . THR A 1 94 ? 12.295 8.816 -22.770 1.00 46.91 94 THR A CA 1
ATOM 728 C C . THR A 1 94 ? 12.087 7.448 -23.402 1.00 46.91 94 THR A C 1
ATOM 730 O O . THR A 1 94 ? 13.006 6.626 -23.436 1.00 46.91 94 THR A O 1
ATOM 733 N N . ASN A 1 95 ? 10.882 7.175 -23.902 1.00 46.78 95 ASN A N 1
ATOM 734 C CA . ASN A 1 95 ? 10.667 5.995 -24.724 1.00 46.78 95 ASN A CA 1
ATOM 735 C C . ASN A 1 95 ? 11.594 6.104 -25.952 1.00 46.78 95 ASN A C 1
ATOM 737 O O . ASN A 1 95 ? 11.451 7.046 -26.739 1.00 46.78 95 ASN A O 1
ATOM 741 N N . PRO A 1 96 ? 12.535 5.166 -26.150 1.00 44.03 96 PRO A N 1
ATOM 742 C CA . PRO A 1 96 ? 13.570 5.304 -27.173 1.00 44.03 96 PRO A CA 1
ATOM 743 C C . PRO A 1 96 ? 13.004 5.289 -28.598 1.00 44.03 96 PRO A C 1
ATOM 745 O O . PRO A 1 96 ? 13.661 5.754 -29.528 1.00 44.03 96 PRO A O 1
ATOM 748 N N . ARG A 1 97 ? 11.779 4.778 -28.783 1.00 43.41 97 ARG A N 1
ATOM 749 C CA . ARG A 1 97 ? 11.120 4.662 -30.085 1.00 43.41 97 ARG A CA 1
ATOM 750 C C . ARG A 1 97 ? 10.245 5.868 -30.413 1.00 43.41 97 ARG A C 1
ATOM 752 O O . ARG A 1 97 ? 10.223 6.296 -31.562 1.00 43.41 97 ARG A O 1
ATOM 759 N N . THR A 1 98 ? 9.518 6.402 -29.436 1.00 46.81 98 THR A N 1
ATOM 760 C CA . THR A 1 98 ? 8.565 7.502 -29.668 1.00 46.81 98 THR A CA 1
ATOM 761 C C . THR A 1 98 ? 9.101 8.863 -29.241 1.00 46.81 98 THR A C 1
ATOM 763 O O . THR A 1 98 ? 8.485 9.872 -29.569 1.00 46.81 98 THR A O 1
ATOM 766 N N . ARG A 1 99 ? 10.220 8.912 -28.500 1.00 44.66 99 ARG A N 1
ATOM 767 C CA . ARG A 1 99 ? 10.739 10.101 -27.791 1.00 44.66 99 ARG A CA 1
ATOM 768 C C . ARG A 1 99 ? 9.729 10.765 -26.847 1.00 44.66 99 ARG A C 1
ATOM 770 O O . ARG A 1 99 ? 10.048 11.784 -26.243 1.00 44.66 99 ARG A O 1
ATOM 777 N N . ALA A 1 100 ? 8.545 10.174 -26.696 1.00 48.97 100 ALA A N 1
ATOM 778 C CA . ALA A 1 100 ? 7.581 10.551 -25.691 1.00 48.97 100 ALA A CA 1
ATOM 779 C C . ALA A 1 100 ? 8.139 10.190 -24.315 1.00 48.97 100 ALA A C 1
ATOM 781 O O . ALA A 1 100 ? 8.957 9.273 -24.158 1.00 48.97 100 ALA A O 1
ATOM 782 N N . LEU A 1 101 ? 7.684 10.927 -23.316 1.00 55.38 101 LEU A N 1
ATOM 783 C CA . LEU A 1 101 ? 7.935 10.594 -21.926 1.00 55.38 101 LEU A CA 1
ATOM 784 C C . LEU A 1 101 ? 7.358 9.198 -21.640 1.00 55.38 101 LEU A C 1
ATOM 786 O O . LEU A 1 101 ? 6.328 8.819 -22.201 1.00 55.38 101 LEU A O 1
ATOM 790 N N . SER A 1 102 ? 8.065 8.395 -20.840 1.00 58.22 102 SER A N 1
ATOM 791 C CA . SER A 1 102 ? 7.540 7.090 -20.426 1.00 58.22 102 SER A CA 1
ATOM 792 C C . SER A 1 102 ? 6.264 7.304 -19.615 1.00 58.22 102 SER A C 1
ATOM 794 O O . SER A 1 102 ? 6.289 8.083 -18.667 1.00 58.22 102 SER A O 1
ATOM 796 N N . ILE A 1 103 ? 5.190 6.597 -19.977 1.00 65.12 103 ILE A N 1
ATOM 797 C CA . ILE A 1 103 ? 3.960 6.531 -19.178 1.00 65.12 103 ILE A CA 1
ATOM 798 C C . ILE A 1 103 ? 4.321 5.974 -17.797 1.00 65.12 103 ILE A C 1
ATOM 800 O O . ILE A 1 103 ? 5.117 5.027 -17.706 1.00 65.12 103 ILE A O 1
ATOM 804 N N . ASP A 1 104 ? 3.761 6.575 -16.750 1.00 75.50 104 ASP A N 1
ATOM 805 C CA . ASP A 1 104 ? 3.886 6.087 -15.384 1.00 75.50 104 ASP A CA 1
ATOM 806 C C . ASP A 1 104 ? 3.150 4.734 -15.265 1.00 75.50 104 ASP A C 1
ATOM 808 O O . ASP A 1 104 ? 1.964 4.559 -15.568 1.00 75.50 104 ASP A O 1
ATOM 812 N N . GLY A 1 105 ? 3.903 3.707 -14.903 1.00 81.38 105 GLY A N 1
ATOM 813 C CA . GLY A 1 105 ? 3.424 2.362 -14.676 1.00 81.38 105 GLY A CA 1
ATOM 814 C C . GLY A 1 105 ? 2.517 2.215 -13.453 1.00 81.38 105 GLY A C 1
ATOM 815 O O . GLY A 1 105 ? 1.673 1.312 -13.467 1.00 81.38 105 GLY A O 1
ATOM 816 N N . ARG A 1 106 ? 2.613 3.086 -12.441 1.00 86.19 106 ARG A N 1
ATOM 817 C CA . ARG A 1 106 ? 1.652 3.149 -11.323 1.00 86.19 106 ARG A CA 1
ATOM 818 C C . ARG A 1 106 ? 0.316 3.702 -11.804 1.00 86.19 106 ARG A C 1
ATOM 820 O O . ARG A 1 106 ? -0.725 3.126 -11.501 1.00 86.19 106 ARG A O 1
ATOM 827 N N . GLU A 1 107 ? 0.334 4.736 -12.642 1.00 82.88 107 GLU A N 1
ATOM 828 C CA . GLU A 1 107 ? -0.878 5.273 -13.282 1.00 82.88 107 GLU A CA 1
ATOM 829 C C . GLU A 1 107 ? -1.560 4.220 -14.170 1.00 82.88 107 GLU A C 1
ATOM 831 O O . GLU A 1 107 ? -2.771 4.000 -14.096 1.00 82.88 107 GLU A O 1
ATOM 836 N N . THR A 1 108 ? -0.765 3.483 -14.952 1.00 83.12 108 THR A N 1
ATOM 837 C CA . THR A 1 108 ? -1.270 2.359 -15.754 1.00 83.12 108 THR A CA 1
ATOM 838 C C . THR A 1 108 ? -1.926 1.292 -14.875 1.00 83.12 108 THR A C 1
ATOM 840 O O . THR A 1 108 ? -3.001 0.801 -15.224 1.00 83.12 108 THR A O 1
ATOM 843 N N . THR A 1 109 ? -1.314 0.973 -13.731 1.00 89.31 109 THR A N 1
ATOM 844 C CA . THR A 1 109 ? -1.843 0.012 -12.749 1.00 89.31 109 THR A CA 1
ATOM 845 C C . THR A 1 109 ? -3.173 0.491 -12.173 1.00 89.31 109 THR A C 1
ATOM 847 O O . THR A 1 109 ? -4.157 -0.245 -12.222 1.00 89.31 109 THR A O 1
ATOM 850 N N . ARG A 1 110 ? -3.247 1.745 -11.706 1.00 88.88 110 ARG A N 1
ATOM 851 C CA . ARG A 1 110 ? -4.474 2.347 -11.154 1.00 88.88 110 ARG A CA 1
ATOM 852 C C . ARG A 1 110 ? -5.620 2.280 -12.158 1.00 88.88 110 ARG A C 1
ATOM 854 O O . ARG A 1 110 ? -6.685 1.763 -11.834 1.00 88.88 110 ARG A O 1
ATOM 861 N N . ARG A 1 111 ? -5.370 2.664 -13.413 1.00 86.81 111 ARG A N 1
ATOM 862 C CA . ARG A 1 111 ? -6.362 2.571 -14.494 1.00 86.81 111 ARG A CA 1
ATOM 863 C C . ARG A 1 111 ? -6.877 1.144 -14.705 1.00 86.81 111 ARG A C 1
ATOM 865 O O . ARG A 1 111 ? -8.073 0.961 -14.910 1.00 86.81 111 ARG A O 1
ATOM 872 N N . LEU A 1 112 ? -5.999 0.138 -14.678 1.00 88.31 112 LEU A N 1
ATOM 873 C CA . LEU A 1 112 ? -6.394 -1.268 -14.853 1.00 88.31 112 LEU A CA 1
ATOM 874 C C . LEU A 1 112 ? -7.204 -1.809 -13.668 1.00 88.31 112 LEU A C 1
ATOM 876 O O . LEU A 1 112 ? -8.039 -2.685 -13.864 1.00 88.31 112 LEU A O 1
ATOM 880 N N . LEU A 1 113 ? -6.991 -1.265 -12.470 1.00 90.25 113 LEU A N 1
ATOM 881 C CA . LEU A 1 113 ? -7.764 -1.573 -11.264 1.00 90.25 113 LEU A CA 1
ATOM 882 C C . LEU A 1 113 ? -9.052 -0.738 -11.145 1.00 90.25 113 LEU A C 1
ATOM 884 O O . LEU A 1 113 ? -9.749 -0.835 -10.137 1.00 90.25 113 LEU A O 1
ATOM 888 N N . GLY A 1 114 ? -9.370 0.102 -12.137 1.00 87.94 114 GLY A N 1
ATOM 889 C CA . GLY A 1 114 ? -10.517 1.012 -12.081 1.00 87.94 114 GLY A CA 1
ATOM 890 C C . GLY A 1 114 ? -10.389 2.100 -11.010 1.00 87.94 114 GLY A C 1
ATOM 891 O O . GLY A 1 114 ? -11.402 2.630 -10.562 1.00 87.94 114 GLY A O 1
ATOM 892 N N . LEU A 1 115 ? -9.161 2.408 -10.587 1.00 88.88 115 LEU A N 1
ATOM 893 C CA . LEU A 1 115 ? -8.845 3.407 -9.572 1.00 88.88 115 LEU A CA 1
ATOM 894 C C . LEU A 1 115 ? -8.593 4.786 -10.202 1.00 88.88 115 LEU A C 1
ATOM 896 O O . LEU A 1 115 ? -8.172 4.870 -11.363 1.00 88.88 115 LEU A O 1
ATOM 900 N N . PRO A 1 116 ? -8.793 5.870 -9.432 1.00 83.62 116 PRO A N 1
ATOM 901 C CA . PRO A 1 116 ? -8.423 7.217 -9.853 1.00 83.62 116 PRO A CA 1
ATOM 902 C C . PRO A 1 116 ? -6.939 7.319 -10.228 1.00 83.62 116 PRO A C 1
ATOM 904 O O . PRO A 1 116 ? -6.102 6.609 -9.669 1.00 83.62 116 PRO A O 1
ATOM 907 N N . GLY A 1 117 ? -6.604 8.218 -11.159 1.00 71.94 117 GLY A N 1
ATOM 908 C CA . GLY A 1 117 ? -5.222 8.488 -11.578 1.00 71.94 117 GLY A CA 1
ATOM 909 C C . GLY A 1 117 ? -4.334 8.999 -10.436 1.00 71.94 117 GLY A C 1
ATOM 910 O O . GLY A 1 117 ? -4.814 9.294 -9.342 1.00 71.94 117 GLY A O 1
ATOM 911 N N . ASN A 1 118 ? -3.023 9.065 -10.668 1.00 64.00 118 ASN A N 1
ATOM 912 C CA . ASN A 1 118 ? -2.085 9.650 -9.707 1.00 64.00 118 ASN A CA 1
ATOM 913 C C . ASN A 1 118 ? -2.143 11.189 -9.818 1.00 64.00 118 ASN A C 1
ATOM 915 O O . ASN A 1 118 ? -2.079 11.679 -10.942 1.00 64.00 118 ASN A O 1
ATOM 919 N N . PRO A 1 119 ? -2.215 11.959 -8.715 1.00 49.28 119 PRO A N 1
ATOM 920 C CA . PRO A 1 119 ? -2.025 13.414 -8.768 1.00 49.28 119 PRO A CA 1
ATOM 921 C C . PRO A 1 119 ? -0.611 13.824 -9.208 1.00 49.28 119 PRO A C 1
ATOM 923 O O . PRO A 1 119 ? -0.379 14.969 -9.570 1.00 49.28 119 PRO A O 1
ATOM 926 N N . ILE A 1 120 ? 0.355 12.906 -9.165 1.00 49.12 120 ILE A N 1
ATOM 927 C CA . ILE A 1 120 ? 1.731 13.185 -9.556 1.00 49.12 120 ILE A CA 1
ATOM 928 C C . ILE A 1 120 ? 1.968 12.618 -10.959 1.00 49.12 120 ILE A C 1
ATOM 930 O O . ILE A 1 120 ? 2.622 11.585 -11.122 1.00 49.12 120 ILE A O 1
ATOM 934 N N . ASP A 1 121 ? 1.530 13.341 -11.992 1.00 50.25 121 ASP A N 1
ATOM 935 C CA . ASP A 1 121 ? 2.435 13.463 -13.130 1.00 50.25 121 ASP A CA 1
ATOM 936 C C . ASP A 1 121 ? 3.619 14.264 -12.583 1.00 50.25 121 ASP A C 1
ATOM 938 O O . ASP A 1 121 ? 3.539 15.468 -12.342 1.00 50.25 121 ASP A O 1
ATOM 942 N N . THR A 1 122 ? 4.720 13.577 -12.280 1.00 46.59 122 THR A N 1
ATOM 943 C CA . THR A 1 122 ? 5.934 14.208 -11.724 1.00 46.59 122 THR A CA 1
ATOM 944 C C . THR A 1 122 ? 6.380 15.408 -12.566 1.00 46.59 122 THR A C 1
ATOM 946 O O . THR A 1 122 ? 7.077 16.290 -12.065 1.00 46.59 122 THR A O 1
ATOM 949 N N . TYR A 1 123 ? 5.955 15.478 -13.832 1.00 47.34 123 TYR A N 1
ATOM 950 C CA . TYR A 1 123 ? 6.126 16.635 -14.691 1.00 47.34 123 TYR A CA 1
ATOM 951 C C . TYR A 1 123 ? 5.107 17.758 -14.482 1.00 47.34 123 TYR A C 1
ATOM 953 O O . TYR A 1 123 ? 5.561 18.892 -14.506 1.00 47.34 123 TYR A O 1
ATOM 961 N N . GLU A 1 124 ? 3.811 17.517 -14.253 1.00 43.66 124 GLU A N 1
ATOM 962 C CA . GLU A 1 124 ? 2.873 18.605 -13.919 1.00 43.66 124 GLU A CA 1
ATOM 963 C C . GLU A 1 124 ? 3.309 19.287 -12.630 1.00 43.66 124 GLU A C 1
ATOM 965 O O . GLU A 1 124 ? 3.476 20.496 -12.643 1.00 43.66 124 GLU A O 1
ATOM 970 N N . ALA A 1 125 ? 3.698 18.533 -11.598 1.00 44.00 125 ALA A N 1
ATOM 971 C CA . ALA A 1 125 ? 4.255 19.103 -10.370 1.00 44.00 125 ALA A CA 1
ATOM 972 C C . ALA A 1 125 ? 5.567 19.884 -10.616 1.00 44.00 125 ALA A C 1
ATOM 974 O O . ALA A 1 125 ? 5.763 20.979 -10.091 1.00 44.00 125 ALA A O 1
ATOM 975 N N . THR A 1 126 ? 6.477 19.375 -11.459 1.00 45.94 126 THR A N 1
ATOM 976 C CA . THR A 1 126 ? 7.753 20.063 -11.758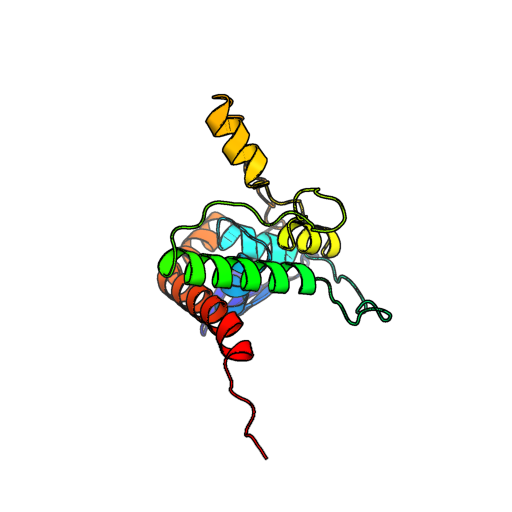 1.00 45.94 126 THR A CA 1
ATOM 977 C C . THR A 1 126 ? 7.571 21.266 -12.697 1.00 45.94 126 THR A C 1
ATOM 979 O O . THR A 1 126 ? 8.287 22.259 -12.574 1.00 45.94 126 THR A O 1
ATOM 982 N N . ALA A 1 127 ? 6.629 21.206 -13.638 1.00 48.91 127 ALA A N 1
ATOM 983 C CA . ALA A 1 127 ? 6.291 22.280 -14.56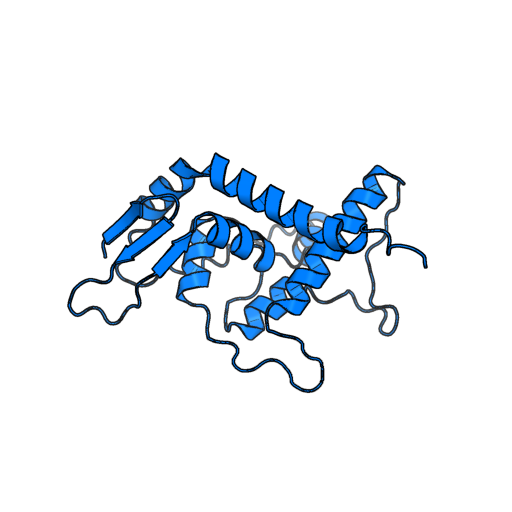8 1.00 48.91 127 ALA A CA 1
ATOM 984 C C . ALA A 1 127 ? 5.476 23.376 -13.870 1.00 48.91 127 ALA A C 1
ATOM 986 O O . ALA A 1 127 ? 5.759 24.551 -14.086 1.00 48.91 127 ALA A O 1
ATOM 987 N N . ALA A 1 128 ? 4.556 23.007 -12.979 1.00 50.56 128 ALA A N 1
ATOM 988 C CA . ALA A 1 128 ? 3.851 23.868 -12.031 1.00 50.56 128 ALA A CA 1
ATOM 989 C C . ALA A 1 128 ? 4.839 24.635 -11.140 1.00 50.56 128 ALA A C 1
ATOM 991 O O . ALA A 1 128 ? 4.830 25.867 -11.106 1.00 50.56 128 ALA A O 1
ATOM 992 N N . LEU A 1 129 ? 5.797 23.926 -10.528 1.00 53.75 129 LEU A N 1
ATOM 993 C CA . LEU A 1 129 ? 6.889 24.529 -9.753 1.00 53.75 129 LEU A CA 1
ATOM 994 C C . LEU A 1 129 ? 7.776 25.458 -10.600 1.00 53.75 129 LEU A C 1
ATOM 996 O O . LEU A 1 129 ? 8.183 26.518 -10.128 1.00 53.75 129 LEU A O 1
ATOM 1000 N N . ALA A 1 130 ? 8.069 25.095 -11.853 1.00 54.25 130 ALA A N 1
ATOM 1001 C CA . ALA A 1 130 ? 8.893 25.903 -12.757 1.00 54.25 130 ALA A CA 1
ATOM 1002 C C . ALA A 1 130 ? 8.163 27.128 -13.341 1.00 54.25 130 ALA A C 1
ATOM 1004 O O . ALA A 1 130 ? 8.816 28.096 -13.736 1.00 54.25 130 ALA A O 1
ATOM 1005 N N . THR A 1 131 ? 6.832 27.100 -13.409 1.00 53.50 131 THR A N 1
ATOM 1006 C CA . THR A 1 131 ? 5.987 28.190 -13.931 1.00 53.50 131 THR A CA 1
ATOM 1007 C C . THR A 1 131 ? 5.345 29.031 -12.825 1.00 53.50 131 THR A C 1
ATOM 1009 O O . THR A 1 131 ? 4.712 30.043 -13.122 1.00 53.50 131 THR A O 1
ATOM 1012 N N . GLY A 1 132 ? 5.538 28.659 -11.554 1.00 47.12 132 GLY A N 1
ATOM 1013 C CA . GLY A 1 132 ? 4.927 29.329 -10.405 1.00 47.12 132 GLY A CA 1
ATOM 1014 C C . GLY A 1 132 ? 3.415 29.109 -10.301 1.00 47.12 132 GLY A C 1
ATOM 1015 O O . GLY A 1 132 ? 2.756 29.806 -9.533 1.00 47.12 132 GLY A O 1
ATOM 1016 N N . GLN A 1 133 ? 2.861 28.166 -11.068 1.00 44.88 133 GLN A N 1
ATOM 1017 C CA . GLN A 1 133 ? 1.480 27.727 -10.934 1.00 44.88 133 GLN A CA 1
ATOM 1018 C C . GLN A 1 133 ? 1.428 26.691 -9.815 1.00 44.88 133 GLN A C 1
ATOM 1020 O O . GLN A 1 133 ? 1.542 25.506 -10.072 1.00 44.88 133 GLN A O 1
ATOM 1025 N N . THR A 1 134 ? 1.272 27.111 -8.563 1.00 45.00 134 THR A N 1
ATOM 1026 C CA . THR A 1 134 ? 0.709 26.207 -7.553 1.00 45.00 134 THR A CA 1
ATOM 1027 C C . THR A 1 134 ? -0.777 26.102 -7.863 1.00 45.00 134 THR A C 1
ATOM 1029 O O . THR A 1 134 ? -1.579 26.868 -7.332 1.00 45.00 134 THR A O 1
ATOM 1032 N N . GLU A 1 135 ? -1.144 25.238 -8.809 1.00 44.28 135 GLU A N 1
ATOM 1033 C CA . GLU A 1 135 ? -2.490 24.683 -8.757 1.00 44.28 135 GLU A CA 1
ATOM 1034 C C . GLU A 1 135 ? -2.567 24.015 -7.389 1.00 44.28 135 GLU A C 1
ATOM 1036 O O . GLU A 1 135 ? -1.657 23.262 -7.030 1.00 44.28 135 GLU A O 1
ATOM 1041 N N . ASP A 1 136 ? -3.545 24.413 -6.571 1.00 40.72 136 ASP A N 1
ATOM 1042 C CA . ASP A 1 136 ? -3.874 23.666 -5.367 1.00 40.72 136 ASP A CA 1
ATOM 1043 C C . ASP A 1 136 ? -4.016 22.221 -5.837 1.00 40.72 136 ASP A C 1
ATOM 1045 O O . ASP A 1 136 ? -4.949 21.895 -6.571 1.00 40.72 136 ASP A O 1
ATOM 1049 N N . GLU A 1 137 ? -3.010 21.400 -5.527 1.00 45.31 137 GLU A N 1
ATOM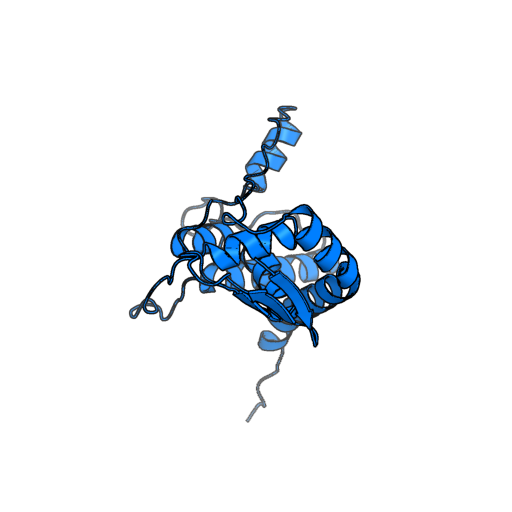 1050 C CA . GLU A 1 137 ? -3.046 19.969 -5.745 1.00 45.31 137 GLU A CA 1
ATOM 1051 C C . GLU A 1 137 ? -4.183 19.481 -4.854 1.00 45.31 137 GLU A C 1
ATOM 1053 O O . GLU A 1 137 ? -3.956 19.102 -3.703 1.00 45.31 137 GLU A O 1
ATOM 1058 N N . GLU A 1 138 ? -5.421 19.565 -5.340 1.00 44.84 138 GLU A N 1
ATOM 1059 C CA . GLU A 1 138 ? -6.542 18.871 -4.744 1.00 44.84 138 GLU A CA 1
ATOM 1060 C C . GLU A 1 138 ? -6.130 17.406 -4.793 1.00 44.84 138 GLU A C 1
ATOM 1062 O O . GLU A 1 138 ? -6.156 16.748 -5.837 1.00 44.84 138 GLU A O 1
ATOM 1067 N N . ALA A 1 139 ? -5.601 16.937 -3.660 1.00 49.38 139 ALA A N 1
ATOM 1068 C CA . ALA A 1 139 ? -5.298 15.549 -3.430 1.00 49.38 139 ALA A CA 1
ATOM 1069 C C . ALA A 1 139 ? -6.526 14.787 -3.910 1.00 49.38 139 ALA A C 1
ATOM 1071 O O . ALA A 1 139 ? -7.642 15.103 -3.493 1.00 49.38 139 ALA A O 1
ATOM 1072 N N . MET A 1 140 ? -6.339 13.847 -4.837 1.00 53.19 140 MET A N 1
ATOM 1073 C CA . MET A 1 140 ? -7.442 12.983 -5.217 1.00 53.19 140 MET A CA 1
ATOM 1074 C C . MET A 1 140 ? -7.679 12.068 -4.025 1.00 53.19 140 MET A C 1
ATOM 1076 O O . MET A 1 140 ? -7.079 11.001 -3.909 1.00 53.19 140 MET A O 1
ATOM 1080 N N . ASP A 1 141 ? -8.475 12.569 -3.091 1.00 65.38 141 ASP A N 1
ATOM 1081 C CA . ASP A 1 141 ? -8.826 11.869 -1.884 1.00 65.38 141 ASP A CA 1
ATOM 1082 C C . ASP A 1 141 ? -9.775 10.765 -2.314 1.00 65.38 141 ASP A C 1
ATOM 1084 O O . ASP A 1 141 ? -10.883 11.007 -2.802 1.00 65.38 141 ASP A O 1
ATOM 1088 N N . VAL A 1 142 ? -9.266 9.540 -2.289 1.00 77.56 142 VAL A N 1
ATOM 1089 C CA . VAL A 1 142 ? -10.067 8.374 -2.617 1.00 77.56 142 VAL A CA 1
ATOM 1090 C C . VAL A 1 142 ? -10.977 8.164 -1.422 1.00 77.56 142 VAL A C 1
ATOM 1092 O O . VAL A 1 142 ? -10.477 7.776 -0.366 1.00 77.56 142 VAL A O 1
ATOM 1095 N N . PRO A 1 143 ? -12.291 8.430 -1.548 1.00 85.94 143 PRO A N 1
ATOM 1096 C CA . PRO A 1 143 ? -13.148 8.457 -0.380 1.00 85.94 143 PRO A CA 1
ATOM 1097 C C . PRO A 1 143 ? -13.190 7.067 0.242 1.00 85.94 143 PRO A C 1
ATOM 1099 O O . PRO A 1 143 ? -13.312 6.055 -0.458 1.00 85.94 143 PRO A O 1
ATOM 1102 N N . LEU A 1 144 ? -13.101 6.992 1.564 1.00 89.31 144 LEU A N 1
ATOM 1103 C CA . LEU A 1 144 ? -13.347 5.725 2.233 1.00 89.31 144 LEU A CA 1
ATOM 1104 C C . LEU A 1 144 ? -14.796 5.283 1.975 1.00 89.31 144 LEU A C 1
ATOM 1106 O O . LEU A 1 144 ? -15.697 6.123 1.903 1.00 89.31 144 LEU A O 1
ATOM 1110 N N . PRO A 1 145 ? -15.039 3.972 1.822 1.00 87.62 145 PRO A N 1
ATOM 1111 C CA . PRO A 1 145 ? -16.394 3.447 1.788 1.00 87.62 145 PRO A CA 1
ATOM 1112 C C . PRO A 1 145 ? -17.231 3.887 2.997 1.00 87.62 145 PRO A C 1
ATOM 1114 O O . PRO A 1 145 ? -16.719 3.993 4.114 1.00 87.62 145 PRO A O 1
ATOM 1117 N N . ASP A 1 146 ? -18.535 4.069 2.772 1.00 86.12 146 ASP A N 1
ATOM 1118 C CA . ASP A 1 146 ? -19.488 4.427 3.824 1.00 86.12 146 ASP A CA 1
ATOM 1119 C C . ASP A 1 146 ? -19.384 3.471 5.025 1.00 86.12 146 ASP A C 1
ATOM 1121 O O . ASP A 1 146 ? -19.336 2.246 4.864 1.00 86.12 146 ASP A O 1
ATOM 1125 N N . GLY A 1 147 ? -19.390 4.042 6.233 1.00 85.00 147 GLY A N 1
ATOM 1126 C CA . GLY A 1 147 ? -19.360 3.296 7.496 1.00 85.00 147 GLY A CA 1
ATOM 1127 C C . GLY A 1 147 ? -17.967 3.091 8.102 1.00 85.00 147 GLY A C 1
ATOM 1128 O O . GLY A 1 147 ? -17.879 2.567 9.218 1.00 85.00 147 GLY A O 1
ATOM 1129 N N . ILE A 1 148 ? -16.902 3.521 7.418 1.00 90.12 148 ILE A N 1
ATOM 1130 C CA . ILE A 1 148 ? -15.530 3.537 7.944 1.00 90.12 148 ILE A CA 1
ATOM 1131 C C . ILE A 1 148 ? -15.220 4.922 8.510 1.00 90.12 148 ILE A C 1
ATOM 1133 O O . ILE A 1 148 ? -15.322 5.925 7.810 1.00 90.12 148 ILE A O 1
ATOM 1137 N N . ASP A 1 149 ? -14.806 4.973 9.776 1.00 91.94 149 ASP A N 1
ATOM 1138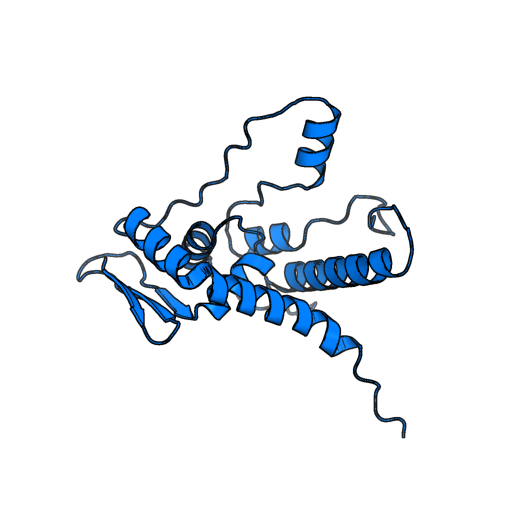 C CA . ASP A 1 149 ? -14.314 6.208 10.383 1.00 91.94 149 ASP A CA 1
ATOM 1139 C C . ASP A 1 149 ? -12.852 6.461 9.987 1.00 91.94 149 ASP A C 1
ATOM 1141 O O . ASP A 1 149 ? -11.932 5.784 10.459 1.00 91.94 149 ASP A O 1
ATOM 1145 N N . GLU A 1 150 ? -12.651 7.461 9.131 1.00 92.56 150 GLU A N 1
ATOM 1146 C CA . GLU A 1 150 ? -11.340 7.917 8.668 1.00 92.56 150 GLU A CA 1
ATOM 1147 C C . GLU A 1 150 ? -10.415 8.310 9.822 1.00 92.56 150 GLU A C 1
ATOM 1149 O O . GLU A 1 150 ? -9.217 8.016 9.786 1.00 92.56 150 GLU A O 1
ATOM 1154 N N . THR A 1 151 ? -10.962 8.932 10.872 1.00 93.75 151 THR A N 1
ATOM 1155 C CA . THR A 1 151 ? -10.163 9.403 12.010 1.00 93.75 151 THR A CA 1
ATOM 1156 C C . THR A 1 151 ? -9.581 8.216 12.765 1.00 93.75 151 THR A C 1
ATOM 1158 O O . THR A 1 151 ? -8.374 8.154 13.000 1.00 93.75 151 THR A O 1
ATOM 1161 N N . THR A 1 152 ? -10.422 7.235 13.100 1.00 94.75 152 THR A N 1
ATOM 1162 C CA . THR A 1 152 ? -9.980 5.997 13.751 1.00 94.75 152 THR A CA 1
ATOM 1163 C C . THR A 1 152 ? -8.988 5.228 12.882 1.00 94.75 152 THR A C 1
ATOM 1165 O O . THR A 1 152 ? -7.950 4.798 13.387 1.00 94.75 152 THR A O 1
ATOM 1168 N N . LEU A 1 153 ? -9.261 5.077 11.581 1.00 95.50 153 LEU A N 1
ATOM 1169 C CA . LEU A 1 153 ? -8.356 4.378 10.663 1.00 95.50 153 LEU A CA 1
ATOM 1170 C C . LEU A 1 153 ? -6.981 5.057 10.600 1.00 95.50 153 LEU A C 1
ATOM 1172 O O . LEU A 1 153 ? -5.959 4.381 10.705 1.00 95.50 153 LEU A O 1
ATOM 1176 N N . THR A 1 154 ? -6.957 6.384 10.489 1.00 95.38 154 THR A N 1
ATOM 1177 C CA . THR A 1 154 ? -5.716 7.164 10.422 1.00 95.38 154 THR A CA 1
ATOM 1178 C C . THR A 1 154 ? -4.919 7.039 11.716 1.00 95.38 154 THR A C 1
ATOM 1180 O O . THR A 1 154 ? -3.740 6.713 11.663 1.00 95.38 154 THR A O 1
ATOM 1183 N N . ILE A 1 155 ? -5.559 7.165 12.884 1.00 97.00 155 ILE A N 1
ATOM 1184 C CA . ILE A 1 155 ? -4.892 6.986 14.187 1.00 97.00 155 ILE A CA 1
ATOM 1185 C C . ILE A 1 155 ? -4.266 5.589 14.311 1.00 97.00 15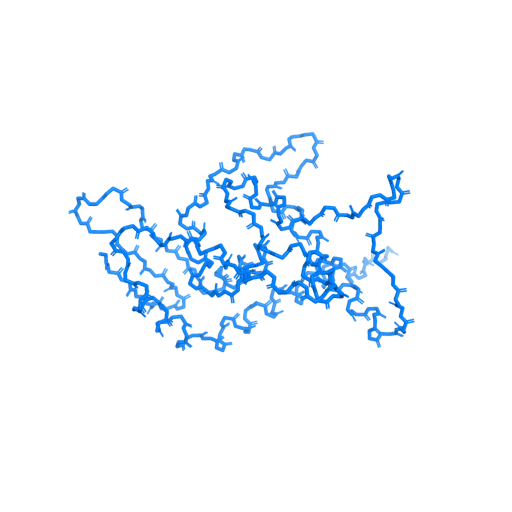5 ILE A C 1
ATOM 1187 O O . ILE A 1 155 ? -3.143 5.451 14.803 1.00 97.00 155 ILE A O 1
ATOM 1191 N N . LEU A 1 156 ? -4.979 4.546 13.875 1.00 97.00 156 LEU A N 1
ATOM 1192 C CA . LEU A 1 156 ? -4.478 3.172 13.918 1.00 97.00 156 LEU A CA 1
ATOM 1193 C C . LEU A 1 156 ? -3.258 2.981 13.007 1.00 97.00 156 LEU A C 1
ATOM 1195 O O . LEU A 1 156 ? -2.272 2.382 13.438 1.00 97.00 156 LEU A O 1
ATOM 1199 N N . LEU A 1 157 ? -3.310 3.492 11.774 1.00 96.50 157 LEU A N 1
ATOM 1200 C CA . LEU A 1 157 ? -2.220 3.358 10.804 1.00 96.50 157 LEU A CA 1
ATOM 1201 C C . LEU A 1 157 ? -1.010 4.230 11.161 1.00 96.50 157 LEU A C 1
ATOM 1203 O O . LEU A 1 157 ? 0.119 3.752 11.053 1.00 96.50 157 LEU A O 1
ATOM 1207 N N . ASP A 1 158 ? -1.222 5.446 11.666 1.00 96.12 158 ASP A N 1
ATOM 1208 C CA . ASP A 1 158 ? -0.156 6.318 12.176 1.00 96.12 158 ASP A CA 1
ATOM 1209 C C . ASP A 1 158 ? 0.561 5.672 13.367 1.00 96.12 158 ASP A C 1
ATOM 1211 O O . ASP A 1 158 ? 1.788 5.730 13.475 1.00 96.12 158 ASP A O 1
ATOM 1215 N N . GLY A 1 159 ? -0.183 4.964 14.224 1.00 96.75 159 GLY A N 1
ATOM 1216 C CA . GLY A 1 159 ? 0.385 4.143 15.293 1.00 96.75 159 GLY A CA 1
ATOM 1217 C C . GLY A 1 159 ? 1.317 3.027 14.796 1.00 96.75 159 GLY A C 1
ATOM 1218 O O . GLY A 1 159 ? 2.148 2.548 15.565 1.00 96.75 159 GLY A O 1
ATOM 1219 N N . GLN A 1 160 ? 1.212 2.638 13.521 1.00 97.12 160 GLN A N 1
ATOM 1220 C CA . GLN A 1 160 ? 2.042 1.625 12.859 1.00 97.12 160 GLN A CA 1
ATOM 1221 C C . GLN A 1 160 ? 3.001 2.209 11.811 1.00 97.12 160 GLN A C 1
ATOM 1223 O O . GLN A 1 160 ? 3.627 1.445 11.070 1.00 97.12 160 GLN A O 1
ATOM 1228 N N . ALA A 1 161 ? 3.166 3.535 11.747 1.00 95.56 161 ALA A N 1
ATOM 1229 C CA . ALA A 1 161 ? 4.009 4.190 10.745 1.00 95.56 161 ALA A CA 1
ATOM 1230 C C . ALA A 1 161 ? 5.436 3.602 10.648 1.00 95.56 161 ALA A C 1
ATOM 1232 O O . ALA A 1 161 ? 5.853 3.290 9.531 1.00 95.56 161 ALA A O 1
ATOM 1233 N N . PRO A 1 162 ? 6.161 3.320 11.757 1.00 96.81 162 PRO A N 1
ATOM 1234 C CA . PRO A 1 162 ? 7.504 2.7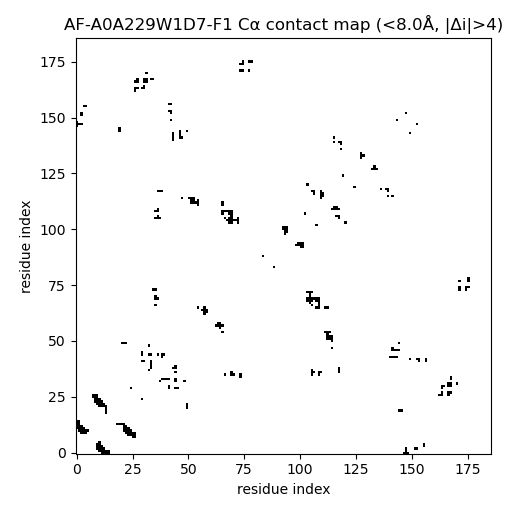39 11.666 1.00 96.81 162 PRO A CA 1
ATOM 1235 C C . PRO A 1 162 ? 7.533 1.369 10.974 1.00 96.81 162 PRO A C 1
ATOM 1237 O O . PRO A 1 162 ? 8.458 1.068 10.221 1.00 96.81 162 PRO A O 1
ATOM 1240 N N . LEU A 1 163 ? 6.517 0.535 11.214 1.00 96.06 163 LEU A N 1
ATOM 1241 C CA . LEU A 1 163 ? 6.413 -0.790 10.607 1.00 96.06 163 LEU A CA 1
ATOM 1242 C C . LEU A 1 163 ? 6.053 -0.690 9.119 1.00 96.06 163 LEU A C 1
ATOM 1244 O O . LEU A 1 163 ? 6.647 -1.380 8.293 1.00 96.06 163 LEU A O 1
ATOM 1248 N N . LEU A 1 164 ? 5.125 0.201 8.757 1.00 96.38 164 LEU A N 1
ATOM 1249 C CA . LEU A 1 164 ? 4.760 0.457 7.360 1.00 96.38 164 LEU A CA 1
ATOM 1250 C C . LEU A 1 164 ? 5.957 0.979 6.547 1.00 96.38 164 LEU A C 1
ATOM 1252 O O . LEU A 1 164 ? 6.208 0.496 5.440 1.00 96.38 164 LEU A O 1
ATOM 1256 N N . GLU A 1 165 ? 6.739 1.904 7.107 1.00 95.31 165 GLU A N 1
ATOM 1257 C CA . GLU A 1 165 ? 7.977 2.409 6.498 1.00 95.31 165 GLU A CA 1
ATOM 1258 C C . GLU A 1 165 ? 9.027 1.304 6.320 1.00 95.31 165 GLU A C 1
ATOM 1260 O O . GLU A 1 165 ? 9.650 1.187 5.255 1.00 95.31 165 GLU A O 1
ATOM 1265 N N . GLN A 1 166 ? 9.207 0.464 7.343 1.00 96.12 166 GLN A N 1
ATOM 1266 C CA . GLN A 1 166 ? 10.121 -0.672 7.295 1.00 96.12 166 GLN A CA 1
ATOM 1267 C C . GLN A 1 166 ? 9.728 -1.661 6.189 1.00 96.12 166 GLN A C 1
ATOM 1269 O O . GLN A 1 166 ? 10.578 -2.040 5.378 1.00 96.12 166 GLN A O 1
ATOM 1274 N N . GLU A 1 167 ? 8.459 -2.063 6.122 1.00 96.56 167 GLU A N 1
ATOM 1275 C CA . GLU A 1 167 ? 7.965 -3.013 5.118 1.00 96.56 167 GLU A CA 1
ATOM 1276 C C . GLU A 1 167 ? 8.023 -2.435 3.698 1.00 96.56 167 GLU A C 1
ATOM 1278 O O . GLU A 1 167 ? 8.417 -3.133 2.758 1.00 96.56 167 GLU A O 1
ATOM 1283 N N . GLY A 1 168 ? 7.710 -1.146 3.531 1.00 93.38 168 GLY A N 1
ATOM 1284 C CA . GLY A 1 168 ? 7.847 -0.448 2.252 1.00 93.38 168 GLY A CA 1
ATOM 1285 C C . GLY A 1 168 ? 9.298 -0.423 1.769 1.00 93.38 168 GLY A C 1
ATOM 1286 O O . GLY A 1 168 ? 9.583 -0.744 0.613 1.00 93.38 168 GLY A O 1
ATOM 1287 N N . THR A 1 169 ? 10.236 -0.133 2.672 1.00 91.81 169 THR A N 1
ATOM 1288 C CA . THR A 1 169 ? 11.676 -0.150 2.374 1.00 91.81 169 THR A CA 1
ATOM 1289 C C . THR A 1 169 ? 12.151 -1.555 2.009 1.00 91.81 169 THR A C 1
ATOM 1291 O O . THR A 1 169 ? 12.799 -1.743 0.976 1.00 91.81 169 THR A O 1
ATOM 1294 N N . ALA A 1 170 ? 11.789 -2.562 2.808 1.00 92.69 170 ALA A N 1
ATOM 1295 C CA . ALA A 1 170 ? 12.151 -3.956 2.561 1.00 92.69 170 ALA A CA 1
ATOM 1296 C C . ALA A 1 170 ? 11.625 -4.454 1.205 1.00 92.69 170 ALA A C 1
ATOM 1298 O O . ALA A 1 170 ? 12.329 -5.162 0.477 1.00 92.69 170 ALA A O 1
ATOM 1299 N N . PHE A 1 171 ? 10.412 -4.045 0.828 1.00 93.88 171 PHE A N 1
ATOM 1300 C CA . PHE A 1 171 ? 9.853 -4.323 -0.488 1.00 93.88 171 PHE A CA 1
ATOM 1301 C C . PHE A 1 171 ? 10.689 -3.699 -1.612 1.00 93.88 171 PHE A C 1
ATOM 1303 O O . PHE A 1 171 ? 11.117 -4.424 -2.513 1.00 93.88 171 PHE A O 1
ATOM 1310 N N . LEU A 1 172 ? 10.987 -2.398 -1.550 1.00 89.50 172 LEU A N 1
ATOM 1311 C CA . LEU A 1 172 ? 11.789 -1.717 -2.575 1.00 89.50 172 LEU A CA 1
ATOM 1312 C C . LEU A 1 172 ? 13.198 -2.313 -2.712 1.00 89.50 172 LEU A C 1
ATOM 1314 O O . LEU A 1 172 ? 13.719 -2.438 -3.821 1.00 89.50 172 LEU A O 1
ATOM 1318 N N . GLU A 1 173 ? 13.820 -2.719 -1.605 1.00 87.81 173 GLU A N 1
ATOM 1319 C CA . GLU A 1 173 ? 15.111 -3.411 -1.638 1.00 87.81 173 GLU A CA 1
ATOM 1320 C C . GLU A 1 173 ? 15.033 -4.789 -2.301 1.00 87.81 173 GLU A C 1
ATOM 1322 O O . GLU A 1 173 ? 15.981 -5.204 -2.976 1.00 87.81 173 GLU A O 1
ATOM 1327 N N . SER A 1 174 ? 13.917 -5.501 -2.133 1.00 87.88 174 SER A N 1
ATOM 1328 C CA . SER A 1 174 ? 13.732 -6.828 -2.721 1.00 87.88 174 SER A CA 1
ATOM 1329 C C . SER A 1 174 ? 13.681 -6.801 -4.253 1.00 87.88 174 SER A C 1
ATOM 1331 O O . SER A 1 174 ? 14.152 -7.748 -4.883 1.00 87.88 174 SER A O 1
ATOM 1333 N N . LEU A 1 175 ? 13.206 -5.701 -4.853 1.00 82.12 175 LEU A N 1
ATOM 1334 C CA . LEU A 1 175 ? 13.072 -5.558 -6.309 1.00 82.12 175 LEU A CA 1
ATOM 1335 C C . LEU A 1 175 ? 14.416 -5.662 -7.040 1.00 82.12 175 LEU A C 1
ATOM 1337 O O . LEU A 1 175 ? 14.498 -6.264 -8.104 1.00 82.12 175 LEU A O 1
ATOM 1341 N N . VAL A 1 176 ? 15.491 -5.125 -6.457 1.00 68.25 176 VAL A N 1
ATOM 1342 C CA . VAL A 1 176 ? 16.815 -5.124 -7.102 1.00 68.25 176 VAL A CA 1
ATOM 1343 C C . VAL A 1 176 ? 17.560 -6.435 -6.871 1.00 68.25 176 VAL A C 1
ATOM 1345 O O . VAL A 1 176 ? 18.270 -6.896 -7.762 1.00 68.25 176 VAL A O 1
ATOM 1348 N N . ARG A 1 177 ? 17.384 -7.079 -5.708 1.00 56.50 177 ARG A N 1
ATOM 1349 C CA . ARG A 1 177 ? 18.134 -8.300 -5.358 1.00 56.50 177 ARG A CA 1
ATOM 1350 C C . ARG A 1 177 ? 17.894 -9.453 -6.337 1.00 56.50 177 ARG A C 1
ATOM 1352 O O . ARG A 1 177 ? 18.822 -10.220 -6.574 1.00 56.50 177 ARG A O 1
ATOM 1359 N N . ILE A 1 178 ? 16.710 -9.530 -6.947 1.00 52.38 178 ILE A N 1
ATOM 1360 C CA . ILE A 1 178 ? 16.342 -10.575 -7.920 1.00 52.38 178 ILE A CA 1
ATOM 1361 C C . ILE A 1 178 ? 17.204 -10.507 -9.196 1.00 52.38 178 ILE A C 1
ATOM 1363 O O . ILE A 1 178 ? 17.450 -11.533 -9.822 1.00 52.38 178 ILE A O 1
ATOM 1367 N N . THR A 1 179 ? 17.724 -9.332 -9.568 1.00 48.97 179 THR A N 1
ATOM 1368 C CA . THR A 1 179 ? 18.544 -9.174 -10.788 1.00 48.97 179 THR A CA 1
ATOM 1369 C C . THR A 1 179 ? 20.043 -9.372 -10.568 1.00 48.97 179 THR A C 1
ATOM 1371 O O . THR A 1 179 ? 20.781 -9.588 -11.529 1.00 48.97 179 THR A O 1
ATOM 1374 N N . THR A 1 180 ? 20.511 -9.313 -9.319 1.00 46.53 180 THR A N 1
ATOM 1375 C CA . THR A 1 180 ? 21.938 -9.431 -8.977 1.00 46.53 180 THR A CA 1
ATOM 1376 C C . THR A 1 180 ? 22.388 -10.830 -8.582 1.00 46.53 180 THR A C 1
ATOM 1378 O O . THR A 1 180 ? 23.558 -10.973 -8.241 1.00 46.53 180 THR A O 1
ATOM 1381 N N . ASP A 1 181 ? 21.524 -11.848 -8.622 1.00 38.81 181 ASP A N 1
ATOM 1382 C CA . ASP A 1 181 ? 21.968 -13.226 -8.392 1.00 38.81 181 ASP A CA 1
ATOM 1383 C C . ASP A 1 181 ? 22.829 -13.683 -9.587 1.00 38.81 181 ASP A C 1
ATOM 1385 O O . ASP A 1 181 ? 22.315 -13.814 -10.707 1.00 38.81 181 ASP A O 1
ATOM 1389 N N . PRO A 1 182 ? 24.155 -13.853 -9.423 1.00 42.72 182 PRO A N 1
ATOM 1390 C CA . PRO A 1 182 ? 24.981 -14.347 -10.503 1.00 42.72 182 PRO A CA 1
ATOM 1391 C C . PRO A 1 182 ? 24.588 -15.805 -10.743 1.00 42.72 182 PRO A C 1
ATOM 1393 O O . PRO A 1 182 ? 24.757 -16.653 -9.871 1.00 42.72 182 PRO A O 1
ATOM 1396 N N . GLN A 1 183 ? 24.070 -16.095 -11.940 1.00 39.38 183 GLN A N 1
ATOM 1397 C CA . GLN A 1 183 ? 23.882 -17.462 -12.429 1.00 39.38 183 GLN A CA 1
ATOM 1398 C C . GLN A 1 183 ? 25.084 -18.337 -12.023 1.00 39.38 183 GLN A C 1
ATOM 1400 O O . GLN A 1 183 ? 26.223 -17.917 -12.271 1.00 39.38 183 GLN A O 1
ATOM 1405 N N . PRO A 1 184 ? 24.881 -19.535 -11.437 1.00 46.16 184 PRO A N 1
ATOM 1406 C CA . PRO A 1 184 ? 25.980 -20.470 -11.262 1.00 46.16 184 PRO A CA 1
ATOM 1407 C C . PRO A 1 184 ? 26.511 -20.801 -12.659 1.00 46.16 184 PRO A C 1
ATOM 1409 O O . PRO A 1 184 ? 25.792 -21.352 -13.492 1.00 46.16 184 PRO A O 1
ATOM 1412 N N . GLN A 1 185 ? 27.744 -20.378 -12.946 1.00 44.66 185 GLN A N 1
ATOM 1413 C CA . GLN A 1 185 ? 28.391 -20.737 -14.203 1.00 44.66 185 GLN A CA 1
ATOM 1414 C C . GLN A 1 185 ? 28.598 -22.261 -14.245 1.00 44.66 185 GLN A C 1
ATOM 1416 O O . GLN A 1 185 ? 28.904 -22.839 -13.198 1.00 44.66 185 GLN A O 1
ATOM 1421 N N . PRO A 1 186 ? 28.386 -22.900 -15.412 1.00 56.38 186 PRO A N 1
ATOM 1422 C CA . PRO A 1 186 ? 28.535 -24.344 -15.580 1.00 56.38 186 PRO A CA 1
ATOM 1423 C C . PRO A 1 186 ? 29.977 -24.827 -15.390 1.00 56.38 186 PRO A C 1
ATOM 1425 O O . PRO A 1 186 ? 30.916 -24.052 -15.687 1.00 56.38 186 PRO A O 1
#

Foldseek 3Di:
DDWDADPQWTWADDDDPDPQDIDIDGLLVLLQQCQQQVDPDSLLSVLLVSQFADLDDQPPVPSDDLRNLSLVQLLVVLVVVVVCVVDVDDDADAPPVPSHHDDRSSQSSCVSRVHDGALDPVCVVVVCVVVVNPPVSPHPRSDHPPPDDSVVVRVNVVVCVVVSVVSNVVVSVVSNVVVPDPDPDD

pLDDT: mean 77.04, std 18.98, range [38.81, 97.44]

Secondary structure (DSSP, 8-state):
-EEEEETTEEEEEPPTT--SPPEEEEHHHHHHHHHHHT-SSHHHHHHHHHH-----S--TTT---TTHHHHHHHHHHHHHHHHHTTS------B-TTT-SBPPPHHHHHHHHTTPPPPS--HHHHHHHHHHT----------PPPTT--HHHHHHHHHTTHHHHHHHHHHHHHHHHHTT-------

Sequence (186 aa):
METVIEDDNLIIRPEAGETTKGLVCSLRSIAVWQQLLGTRSPTETVAMMMQAQDPGIINRATGENAWTSAYTQLERDRLQDLNQTRKAALHRATNPRTRALSIDGRETTRRLLGLPGNPIDTYEATAALATGQTEDEEAMDVPLPDGIDETTLTILLDGQAPLLEQEGTAFLESLVRITTDPQPQP

Organism: NCBI:txid1984871

Nearest PDB structures (foldseek):
  8q46-assembly1_H  TM=2.085E-01  e=3.582E+00  Bos taurus

Radius of gyration: 18.81 Å; Cα contacts (8 Å, |Δi|>4): 208; chains: 1; bounding box: 55×54×45 Å

Solvent-accessible surface area (backbone atoms only — not comparable to full-atom values): 10918 Å² total; per-residue (Å²): 81,53,75,50,79,56,94,67,22,44,37,36,44,56,49,96,87,58,89,60,80,56,48,77,46,42,44,54,53,51,23,48,48,23,65,42,53,64,48,93,41,72,60,45,28,52,24,47,63,75,61,47,45,84,65,67,81,54,40,84,90,76,69,43,47,57,55,48,43,15,52,56,42,54,44,49,53,53,53,48,54,60,41,44,78,72,39,96,68,92,79,82,75,48,36,91,87,75,69,42,74,57,78,59,18,24,41,54,21,26,53,49,22,71,40,76,72,58,87,69,49,68,58,58,59,50,49,23,65,74,69,69,47,77,66,81,77,73,70,79,73,52,71,64,62,88,63,60,59,64,67,62,51,41,55,56,50,60,75,39,43,72,58,33,54,49,39,31,50,54,52,63,56,52,58,54,56,74,75,66,65,76,73,83,78,133

Mean predicted aligned error: 10.76 Å